Protein AF-A0A9W8QR54-F1 (afdb_monomer_lite)

Foldseek 3Di:
DDFDWDADDPPPDTDDGDDDPDDDDDPAPQQWEQFFPDPDPPGQGWIWGDAFQWIWIFGDDVVDTDIDIDGHPQGGRAWGWYQFLLRKIKIWHQDDQVAQFTWIWIGHPVDIDGTDGQPQAGANSAAKEKDFLDHDDPVDATWIKIWFQRGRNDQQFIFIWIDRDRRSNDTDRWATCVVPDDPPQARWGGHKYWDQDPVRWIKMKTKHWNCPVPPDPPIDIDIDIDIGHPVVRVPHPRD

Radius of gyration: 17.96 Å; chains: 1; bounding box: 42×45×45 Å

pLDDT: mean 84.35, std 21.5, range [24.7, 98.88]

InterPro domains:
  IPR036278 Sialidase superfamily [SSF50939] (65-234)

Sequence (239 aa):
RQNVVLGDGEGLDVDVLVSCNSLVLECSYNRLADLREGTGGKGDNALVVDKGRRNIIGRGKPGKRTWSYQSLKGAGSEGIIAQTPDGKLYRNDRASADDDYRKVARGSLSAVGPFVLDKGLPDPACEASTLLYNKKDANGPAHTLFMNSAHKSSRRHMRVRISYDGDARKFNYGRKLSDAPISGAGFEGGYSSLTKTADRKIGALVETDFYQAGGSGKDHRAIVWRKFNLSWILNGLNN

Secondary structure (DSSP, 8-state):
---EEEESSTTT-EEEEE--TT----S-TTS-EEEEESSSS-SEEEEEEEETTEEEEEEEETTEEEEEEEE-TT--SS--EEE-TTS-EEEEE---TT--EEEEEEE-SS-B---EEEEEEE-SS---EEEEEE--BTTB--EEEEEEE-SSS-S--EEEEEE-STT-------EEGGGS--SSS-EEEEEEEEEE-TTS-EEEEEEEE--TTTTSTTS-EEEEEEEE-HHHHHTSTT-

Structure (mmCIF, N/CA/C/O backbone):
data_AF-A0A9W8QR54-F1
#
_entry.id   AF-A0A9W8QR54-F1
#
loop_
_atom_site.group_PDB
_atom_site.id
_atom_site.type_symbol
_atom_site.label_atom_id
_atom_site.label_alt_id
_atom_site.label_comp_id
_atom_site.label_asym_id
_atom_site.label_entity_id
_atom_site.label_seq_id
_atom_site.pdbx_PDB_ins_code
_atom_site.Cartn_x
_atom_site.Cartn_y
_atom_site.Cartn_z
_atom_site.occupancy
_atom_site.B_iso_or_equiv
_atom_site.auth_seq_id
_atom_site.auth_comp_id
_atom_site.auth_asym_id
_atom_site.auth_atom_id
_atom_site.pdbx_PDB_model_num
ATOM 1 N N . ARG A 1 1 ? -10.850 25.035 -6.382 1.00 34.94 1 ARG A N 1
ATOM 2 C CA . ARG A 1 1 ? -12.229 24.504 -6.245 1.00 34.94 1 ARG A CA 1
ATOM 3 C C . ARG A 1 1 ? -12.159 23.026 -6.575 1.00 34.94 1 ARG A C 1
ATOM 5 O O . ARG A 1 1 ? -11.659 22.732 -7.650 1.00 34.94 1 ARG A O 1
ATOM 12 N N . GLN A 1 2 ? -12.535 22.125 -5.672 1.00 45.59 2 GLN A N 1
ATOM 13 C CA . GLN A 1 2 ? -12.571 20.695 -5.987 1.00 45.59 2 GLN A CA 1
ATOM 14 C C . GLN A 1 2 ? -13.759 20.037 -5.278 1.00 45.59 2 GLN A C 1
ATOM 16 O O . GLN A 1 2 ? -14.113 20.439 -4.169 1.00 45.59 2 GLN A O 1
ATOM 21 N N . ASN A 1 3 ? -14.372 19.079 -5.966 1.00 35.38 3 ASN A N 1
ATOM 22 C CA . ASN A 1 3 ? -15.697 18.533 -5.698 1.00 35.38 3 ASN A CA 1
ATOM 23 C C . ASN A 1 3 ? -15.561 17.143 -5.062 1.00 35.38 3 ASN A C 1
ATOM 25 O O . ASN A 1 3 ? -14.758 16.344 -5.541 1.00 35.38 3 ASN A O 1
ATOM 29 N N . VAL A 1 4 ? -16.337 16.839 -4.015 1.00 48.09 4 VAL A N 1
ATOM 30 C CA . VAL A 1 4 ? -16.567 15.442 -3.619 1.00 48.09 4 VAL A CA 1
ATOM 31 C C . VAL A 1 4 ? -17.653 14.918 -4.534 1.00 48.09 4 VAL A C 1
ATOM 33 O O . VAL A 1 4 ? -18.740 15.484 -4.594 1.00 48.09 4 VAL A O 1
ATOM 36 N N . VAL A 1 5 ? -17.312 13.871 -5.265 1.00 52.00 5 VAL A N 1
ATOM 37 C CA . VAL A 1 5 ? -18.197 13.225 -6.215 1.00 52.00 5 VAL A CA 1
ATOM 38 C C . VAL A 1 5 ? -18.579 11.883 -5.614 1.00 52.00 5 VAL A C 1
ATOM 40 O O . VAL A 1 5 ? -17.706 11.056 -5.349 1.00 52.00 5 VAL A O 1
ATOM 43 N N . LEU A 1 6 ? -19.865 11.701 -5.332 1.00 53.84 6 LEU A N 1
ATOM 44 C CA . LEU A 1 6 ? -20.417 10.416 -4.929 1.00 53.84 6 LEU A CA 1
ATOM 45 C C . LEU A 1 6 ? -21.167 9.858 -6.136 1.00 53.84 6 LEU A C 1
ATOM 47 O O . LEU A 1 6 ? -21.925 10.584 -6.768 1.00 53.84 6 LEU A O 1
ATOM 51 N N . GLY A 1 7 ? -20.921 8.595 -6.469 1.00 45.50 7 GLY A N 1
ATOM 52 C CA . GLY A 1 7 ? -21.761 7.880 -7.421 1.00 45.50 7 GLY A CA 1
ATOM 53 C C . GLY A 1 7 ? -22.843 7.123 -6.666 1.00 45.50 7 GLY A C 1
ATOM 54 O O . GLY A 1 7 ? -22.530 6.382 -5.729 1.00 45.50 7 GLY A O 1
ATOM 55 N N . ASP A 1 8 ? -24.097 7.303 -7.049 1.00 46.72 8 ASP A N 1
ATOM 56 C CA . ASP A 1 8 ? -25.265 6.632 -6.484 1.00 46.72 8 ASP A CA 1
ATOM 57 C C . ASP A 1 8 ? -25.878 5.653 -7.491 1.00 46.72 8 ASP A C 1
ATOM 59 O O . ASP A 1 8 ? -27.058 5.664 -7.804 1.00 46.72 8 ASP A O 1
ATOM 63 N N . GLY A 1 9 ? -25.049 4.718 -7.944 1.00 39.50 9 GLY A N 1
ATOM 64 C CA . GLY A 1 9 ? -25.481 3.572 -8.739 1.00 39.50 9 GLY A CA 1
ATOM 65 C C . GLY A 1 9 ? -24.284 2.909 -9.384 1.00 39.50 9 GLY A C 1
ATOM 66 O O . GLY A 1 9 ? -23.816 3.424 -10.378 1.00 39.50 9 GLY A O 1
ATOM 67 N N . GLU A 1 10 ? -23.732 1.849 -8.780 1.00 52.12 10 GLU A N 1
ATOM 68 C CA . GLU A 1 10 ? -22.616 0.994 -9.267 1.00 52.12 10 GLU A CA 1
ATOM 69 C C . GLU A 1 10 ? -21.451 1.663 -10.057 1.00 52.12 10 GLU A C 1
ATOM 71 O O . GLU A 1 10 ? -20.669 0.976 -10.709 1.00 52.12 10 GLU A O 1
ATOM 76 N N . GLY A 1 11 ? -21.274 2.986 -9.965 1.00 45.88 11 GLY A N 1
ATOM 77 C CA . GLY A 1 11 ? -20.338 3.776 -10.774 1.00 45.88 11 GLY A CA 1
ATOM 78 C C . GLY A 1 11 ? -20.856 4.282 -12.135 1.00 45.88 11 GLY A C 1
ATOM 79 O O . GLY A 1 11 ? -20.041 4.781 -12.905 1.00 45.88 11 GLY A O 1
ATOM 80 N N . LEU A 1 12 ? -22.152 4.158 -12.449 1.00 35.84 12 LEU A N 1
ATOM 81 C CA . LEU A 1 12 ? -22.769 4.578 -13.718 1.00 35.84 12 LEU A CA 1
ATOM 82 C C . LEU A 1 12 ? -23.295 6.019 -13.710 1.00 35.84 12 LEU A C 1
ATOM 84 O O . LEU A 1 12 ? -23.207 6.678 -14.741 1.00 35.84 12 LEU A O 1
ATOM 88 N N . ASP A 1 13 ? -23.745 6.520 -12.558 1.00 32.81 13 ASP A N 1
ATOM 89 C CA . ASP A 1 13 ? -24.249 7.886 -12.403 1.00 32.81 13 ASP A CA 1
ATOM 90 C C . ASP A 1 13 ? -23.473 8.638 -11.313 1.00 32.81 13 ASP A C 1
ATOM 92 O O . ASP A 1 13 ? -23.062 8.077 -10.293 1.00 32.81 13 ASP A O 1
ATOM 96 N N . VAL A 1 14 ? -23.205 9.915 -11.582 1.00 36.62 14 VAL A N 1
ATOM 97 C CA . VAL A 1 14 ? -22.443 10.829 -10.731 1.00 36.62 14 VAL A CA 1
ATOM 98 C C . VAL A 1 14 ? -23.363 11.986 -10.347 1.00 36.62 14 VAL A C 1
ATOM 100 O O . VAL A 1 14 ? -23.582 12.883 -11.161 1.00 36.62 14 VAL A O 1
ATOM 103 N N . ASP A 1 15 ? -23.859 11.995 -9.108 1.00 30.42 15 ASP A N 1
ATOM 104 C CA . ASP A 1 15 ? -24.774 13.031 -8.626 1.00 30.42 15 ASP A CA 1
ATOM 105 C C . ASP A 1 15 ? -24.080 14.143 -7.808 1.00 30.42 15 ASP A C 1
ATOM 107 O O . ASP A 1 15 ? -23.223 13.919 -6.950 1.00 30.42 15 ASP A O 1
ATOM 111 N N . VAL A 1 16 ? -24.485 15.373 -8.153 1.00 31.72 16 VAL A N 1
ATOM 112 C CA . VAL A 1 16 ? -24.390 16.700 -7.506 1.00 31.72 16 VAL A CA 1
ATOM 113 C C . VAL A 1 16 ? -23.188 17.021 -6.589 1.00 31.72 16 VAL A C 1
ATOM 115 O O . VAL A 1 16 ? -23.012 16.506 -5.486 1.00 31.72 16 VAL A O 1
ATOM 118 N N . LEU A 1 17 ? -22.451 18.069 -6.997 1.00 28.30 17 LEU A N 1
ATOM 119 C CA . LEU A 1 17 ? -21.480 18.833 -6.202 1.00 28.30 17 LEU A CA 1
ATOM 120 C C . LEU A 1 17 ? -22.045 19.275 -4.837 1.00 28.30 17 LEU A C 1
ATOM 122 O O . LEU A 1 17 ? -22.824 20.227 -4.762 1.00 28.30 17 LEU A O 1
ATOM 126 N N . VAL A 1 18 ? -21.530 18.718 -3.741 1.00 31.72 18 VAL A N 1
ATOM 127 C CA . VAL A 1 18 ? -21.670 19.330 -2.410 1.00 31.72 18 VAL A CA 1
ATOM 128 C C . VAL A 1 18 ? -20.364 20.035 -2.049 1.00 31.72 18 VAL A C 1
ATOM 130 O O . VAL A 1 18 ? -19.317 19.411 -1.872 1.00 31.72 18 VAL A O 1
ATOM 133 N N . SER A 1 19 ? -20.415 21.367 -1.959 1.00 24.70 19 SER A N 1
ATOM 134 C CA . SER A 1 19 ? -19.277 22.193 -1.548 1.00 24.70 19 SER A CA 1
ATOM 135 C C . SER A 1 19 ? -18.993 21.989 -0.060 1.00 24.70 19 SER A C 1
ATOM 137 O O . SER A 1 19 ? -19.662 22.544 0.807 1.00 24.70 19 SER A O 1
ATOM 139 N N . CYS A 1 20 ? -18.000 21.162 0.246 1.00 28.41 20 CYS A N 1
ATOM 140 C CA . CYS A 1 20 ? -17.398 21.052 1.569 1.00 28.41 20 CYS A CA 1
ATOM 141 C C . CYS A 1 20 ? -15.893 21.268 1.408 1.00 28.41 20 CYS A C 1
ATOM 143 O O . CYS A 1 20 ? -15.216 20.554 0.667 1.00 28.41 20 CYS A O 1
ATOM 145 N N . ASN A 1 21 ? -15.363 22.302 2.059 1.00 31.89 21 ASN A N 1
ATOM 146 C CA . ASN A 1 21 ? -13.985 22.729 1.863 1.00 31.89 21 ASN A CA 1
ATOM 147 C C . ASN A 1 21 ? -12.985 21.625 2.261 1.00 31.89 21 ASN A C 1
ATOM 149 O O . ASN A 1 21 ? -12.795 21.324 3.437 1.00 31.89 21 ASN A O 1
ATOM 153 N N . SER A 1 22 ? -12.263 21.127 1.248 1.00 28.95 22 SER A N 1
ATOM 154 C CA . SER A 1 22 ? -10.954 20.452 1.308 1.00 28.95 22 SER A CA 1
ATOM 155 C C . SER A 1 22 ? -10.862 18.912 1.305 1.00 28.95 22 SER A C 1
ATOM 157 O O . SER A 1 22 ? -9.923 18.367 1.886 1.00 28.95 22 SER A O 1
ATOM 159 N N . LEU A 1 23 ? -11.649 18.190 0.504 1.00 33.09 23 LEU A N 1
ATOM 160 C CA . LEU A 1 23 ? -11.388 16.768 0.204 1.00 33.09 23 LEU A CA 1
ATOM 161 C C . LEU A 1 23 ? -11.199 16.549 -1.306 1.00 33.09 23 LEU A C 1
ATOM 163 O O . LEU A 1 23 ? -12.048 16.929 -2.096 1.00 33.09 23 LEU A O 1
ATOM 167 N N . VAL A 1 24 ? -10.060 15.968 -1.689 1.00 30.78 24 VAL A N 1
ATOM 168 C CA . VAL A 1 24 ? -9.854 15.361 -3.013 1.00 30.78 24 VAL A CA 1
ATOM 169 C C . VAL A 1 24 ? -9.149 14.052 -2.776 1.00 30.78 24 VAL A C 1
ATOM 171 O O . VAL A 1 24 ? -8.111 14.032 -2.113 1.00 30.78 24 VAL A O 1
ATOM 174 N N . LEU A 1 25 ? -9.765 12.991 -3.284 1.00 32.94 25 LEU A N 1
ATOM 175 C CA . LEU A 1 25 ? -9.131 11.709 -3.512 1.00 32.94 25 LEU A CA 1
ATOM 176 C C . LEU A 1 25 ? -8.388 11.824 -4.849 1.00 32.94 25 LEU A C 1
ATOM 178 O O . LEU A 1 25 ? -8.993 11.718 -5.910 1.00 32.94 25 LEU A O 1
ATOM 182 N N . GLU A 1 26 ? -7.093 12.134 -4.804 1.00 32.25 26 GLU A N 1
ATOM 183 C CA . GLU A 1 26 ? -6.204 11.870 -5.943 1.00 32.25 26 GLU A CA 1
ATOM 184 C C . GLU A 1 26 ? -6.058 10.349 -6.087 1.00 32.25 26 GLU A C 1
ATOM 186 O O . GLU A 1 26 ? -6.106 9.652 -5.074 1.00 32.25 26 GLU A O 1
ATOM 191 N N . CYS A 1 27 ? -5.920 9.870 -7.331 1.00 27.03 27 CYS A N 1
ATOM 192 C CA . CYS A 1 27 ? -5.998 8.488 -7.835 1.00 27.03 27 CYS A CA 1
ATOM 193 C C . CYS A 1 27 ? -5.230 7.387 -7.065 1.00 27.03 27 CYS A C 1
ATOM 195 O O . CYS A 1 27 ? -4.401 6.682 -7.631 1.00 27.03 27 CYS A O 1
ATOM 197 N N . SER A 1 28 ? -5.592 7.152 -5.811 1.00 33.06 28 SER A N 1
ATOM 198 C CA . SER A 1 28 ? -5.277 5.946 -5.058 1.00 33.06 28 SER A CA 1
ATOM 199 C C . SER A 1 28 ? -6.589 5.474 -4.426 1.00 33.06 28 SER A C 1
ATOM 201 O O . SER A 1 28 ? -7.067 6.064 -3.459 1.00 33.06 28 SER A O 1
ATOM 203 N N . TYR A 1 29 ? -7.204 4.408 -4.945 1.00 40.47 29 TYR A N 1
ATOM 204 C CA . TYR A 1 29 ? -8.488 3.894 -4.430 1.00 40.47 29 TYR A CA 1
ATOM 205 C C . TYR A 1 29 ? -8.408 3.352 -2.983 1.00 40.47 29 TYR A C 1
ATOM 207 O O . TYR A 1 29 ? -9.432 3.015 -2.396 1.00 40.47 29 TYR A O 1
ATOM 215 N N . ASN A 1 30 ? -7.216 3.346 -2.368 1.00 49.25 30 ASN A N 1
ATOM 216 C CA . ASN A 1 30 ? -6.970 2.841 -1.012 1.00 49.25 30 ASN A CA 1
ATOM 217 C C . ASN A 1 30 ? -6.690 3.929 0.022 1.00 49.25 30 ASN A C 1
ATOM 219 O O . ASN A 1 30 ? -6.152 3.644 1.090 1.00 49.25 30 ASN A O 1
ATOM 223 N N . ARG A 1 31 ? -7.087 5.171 -0.255 1.00 56.44 31 ARG A N 1
ATOM 224 C CA . ARG A 1 31 ? -7.098 6.233 0.758 1.00 56.44 31 ARG A CA 1
ATOM 225 C C . ARG A 1 31 ? -8.317 6.132 1.663 1.00 56.44 31 ARG A C 1
ATOM 227 O O . ARG A 1 31 ? -8.891 7.148 2.017 1.00 56.44 31 ARG A O 1
ATOM 234 N N . LEU A 1 32 ? -8.790 4.926 1.964 1.00 51.91 32 LEU A N 1
ATOM 235 C CA . LEU A 1 32 ? -10.059 4.707 2.642 1.00 51.91 32 LEU A CA 1
ATOM 236 C C . LEU A 1 32 ? -9.938 3.550 3.629 1.00 51.91 32 LEU A C 1
ATOM 238 O O . LEU A 1 32 ? -9.677 2.415 3.237 1.00 51.91 32 LEU A O 1
ATOM 242 N N . ALA A 1 33 ? -10.199 3.823 4.902 1.00 57.44 33 ALA A N 1
ATOM 243 C CA . ALA A 1 33 ? -10.413 2.792 5.907 1.00 57.44 33 ALA A CA 1
ATOM 244 C C . ALA A 1 33 ? -11.844 2.895 6.455 1.00 57.44 33 ALA A C 1
ATOM 246 O O . ALA A 1 33 ? -12.264 3.969 6.886 1.00 57.44 33 ALA A O 1
ATOM 247 N N . ASP A 1 34 ? -12.579 1.778 6.450 1.00 56.53 34 ASP A N 1
ATOM 248 C CA . ASP A 1 34 ? -13.771 1.600 7.291 1.00 56.53 34 ASP A CA 1
ATOM 249 C C . ASP A 1 34 ? -13.276 1.183 8.676 1.00 56.53 34 ASP A C 1
ATOM 251 O O . ASP A 1 34 ? -12.879 0.031 8.887 1.00 56.53 34 ASP A O 1
ATOM 255 N N . LEU A 1 35 ? -13.210 2.142 9.599 1.00 60.25 35 LEU A N 1
ATOM 256 C CA . LEU A 1 35 ? -12.812 1.857 10.964 1.00 60.25 35 LEU A CA 1
ATOM 257 C C . LEU A 1 35 ? -14.048 1.543 11.797 1.00 60.25 35 LEU A C 1
ATOM 259 O O . LEU A 1 35 ? -14.998 2.318 11.863 1.00 60.25 35 LEU A O 1
ATOM 263 N N . ARG A 1 36 ? -13.987 0.400 12.476 1.00 59.25 36 ARG A N 1
ATOM 264 C CA . ARG A 1 36 ? -14.971 -0.019 13.475 1.00 59.25 36 ARG A CA 1
ATOM 265 C C . ARG A 1 36 ? -14.253 -0.161 14.809 1.00 59.25 36 ARG A C 1
ATOM 267 O O . ARG A 1 36 ? -13.560 -1.158 15.010 1.00 59.25 36 ARG A O 1
ATOM 274 N N . GLU A 1 37 ? -14.380 0.834 15.682 1.00 53.00 37 GLU A N 1
ATOM 275 C CA . GLU A 1 37 ? -13.872 0.772 17.061 1.00 53.00 37 GLU A CA 1
ATOM 276 C C . GLU A 1 37 ? -14.955 0.198 17.985 1.00 53.00 37 GLU A C 1
ATOM 278 O O . GLU A 1 37 ? -16.010 0.803 18.110 1.00 53.00 37 GLU A O 1
ATOM 283 N N . GLY A 1 38 ? -14.716 -0.958 18.622 1.00 39.09 38 GLY A N 1
ATOM 284 C CA . GLY A 1 38 ? -15.637 -1.604 19.576 1.00 39.09 38 GLY A CA 1
ATOM 285 C C . GLY A 1 38 ? -15.829 -3.109 19.332 1.00 39.09 38 GLY A C 1
ATOM 286 O O . GLY A 1 38 ? -15.838 -3.573 18.191 1.00 39.09 38 GLY A O 1
ATOM 287 N N . THR A 1 39 ? -15.981 -3.901 20.396 1.00 33.16 39 THR A N 1
ATOM 288 C CA . THR A 1 39 ? -16.337 -5.329 20.312 1.00 33.16 39 THR A CA 1
ATOM 289 C C . THR A 1 39 ? -17.848 -5.479 20.070 1.00 33.16 39 THR A C 1
ATOM 291 O O . THR A 1 39 ? -18.656 -4.783 20.676 1.00 33.16 39 THR A O 1
ATOM 294 N N . GLY A 1 40 ? -18.267 -6.375 19.167 1.00 38.31 40 GLY A N 1
ATOM 295 C CA . GLY A 1 40 ? -19.685 -6.764 19.054 1.00 38.31 40 GLY A CA 1
ATOM 296 C C . GLY A 1 40 ? -20.613 -5.840 18.245 1.00 38.31 40 GLY A C 1
ATOM 297 O O . GLY A 1 40 ? -21.781 -5.693 18.591 1.00 38.31 40 GLY A O 1
ATOM 298 N N . GLY A 1 41 ? -20.140 -5.222 17.157 1.00 37.34 41 GLY A N 1
ATOM 299 C CA . GLY A 1 41 ? -21.020 -4.600 16.148 1.00 37.34 41 GLY A CA 1
ATOM 300 C C . GLY A 1 41 ? -21.621 -3.232 16.505 1.00 37.34 41 GLY A C 1
ATOM 301 O O . GLY A 1 41 ? -22.206 -2.596 15.635 1.00 37.34 41 GLY A O 1
ATOM 302 N N . LYS A 1 42 ? -21.417 -2.734 17.731 1.00 36.53 42 LYS A N 1
ATOM 303 C CA . LYS A 1 42 ? -21.780 -1.371 18.173 1.00 36.53 42 LYS A CA 1
ATOM 304 C C . LYS A 1 42 ? -20.601 -0.394 18.111 1.00 36.53 42 LYS A C 1
ATOM 306 O O . LYS A 1 42 ? -20.450 0.454 18.984 1.00 36.53 42 LYS A O 1
ATOM 311 N N . GLY A 1 43 ? -19.725 -0.567 17.128 1.00 48.66 43 GLY A N 1
ATOM 312 C CA . GLY A 1 43 ? -18.572 0.306 16.980 1.00 48.66 43 GLY A CA 1
ATOM 313 C C . GLY A 1 43 ? -18.892 1.592 16.235 1.00 48.66 43 GLY A C 1
ATOM 314 O O . GLY A 1 43 ? -19.780 1.608 15.381 1.00 48.66 43 GLY A O 1
ATOM 315 N N . ASP A 1 44 ? -18.147 2.650 16.542 1.00 59.66 44 ASP A N 1
ATOM 316 C CA . ASP A 1 44 ? -18.214 3.932 15.842 1.00 59.66 44 ASP A CA 1
ATOM 317 C C . ASP A 1 44 ? -17.753 3.694 14.389 1.00 59.66 44 ASP A C 1
ATOM 319 O O . ASP A 1 44 ? -16.562 3.606 14.102 1.00 59.66 44 ASP A O 1
ATOM 323 N N . ASN A 1 45 ? -18.706 3.439 13.485 1.00 74.94 45 ASN A N 1
ATOM 324 C CA . ASN A 1 45 ? -18.454 3.159 12.071 1.00 74.94 45 ASN A CA 1
ATOM 325 C C . ASN A 1 45 ? -18.033 4.471 11.407 1.00 74.94 45 ASN A C 1
ATOM 327 O O . ASN A 1 45 ? -18.890 5.301 11.090 1.00 74.94 45 ASN A O 1
ATOM 331 N N . ALA A 1 46 ? -16.731 4.670 11.225 1.00 83.31 46 ALA A N 1
ATOM 332 C CA . ALA A 1 46 ? -16.163 5.884 10.662 1.00 83.31 46 ALA A CA 1
ATOM 333 C C . ALA A 1 46 ? -15.449 5.593 9.343 1.00 83.31 46 ALA A C 1
ATOM 335 O O . ALA A 1 46 ? -14.721 4.612 9.204 1.00 83.31 46 ALA A O 1
ATOM 336 N N . LEU A 1 47 ? -15.613 6.507 8.391 1.00 85.56 47 LEU A N 1
ATOM 337 C CA . LEU A 1 47 ? -14.821 6.529 7.174 1.00 85.56 47 LEU A CA 1
ATOM 338 C C . LEU A 1 47 ? -13.575 7.374 7.408 1.00 85.56 47 LEU A C 1
ATOM 340 O O . LEU A 1 47 ? -13.700 8.528 7.811 1.00 85.56 47 LEU A O 1
ATOM 344 N N . VAL A 1 48 ? -12.391 6.842 7.134 1.00 85.06 48 VAL A N 1
ATOM 345 C CA . VAL A 1 48 ? -11.141 7.596 7.265 1.00 85.06 48 VAL A CA 1
ATOM 346 C C . VAL A 1 48 ? -10.483 7.720 5.908 1.00 85.06 48 VAL A C 1
ATOM 348 O O . VAL A 1 48 ? -10.202 6.708 5.274 1.00 85.06 48 VAL A O 1
ATOM 351 N N . VAL A 1 49 ? -10.221 8.958 5.494 1.00 87.31 49 VAL A N 1
ATOM 352 C CA . VAL A 1 49 ? -9.495 9.283 4.268 1.00 87.31 49 VAL A CA 1
ATOM 353 C C . VAL A 1 49 ? -8.178 9.957 4.600 1.00 87.31 49 VAL A C 1
ATOM 355 O O . VAL A 1 49 ? -8.167 10.945 5.334 1.00 87.31 49 VAL A O 1
ATOM 358 N N . ASP A 1 50 ? -7.057 9.463 4.079 1.00 83.31 50 ASP A N 1
ATOM 359 C CA . ASP A 1 50 ? -5.799 10.194 4.217 1.00 83.31 50 ASP A CA 1
ATOM 360 C C . ASP A 1 50 ? -5.743 11.387 3.252 1.00 83.31 50 ASP A C 1
ATOM 362 O O . ASP A 1 50 ? -6.263 11.363 2.134 1.00 83.31 50 ASP A O 1
ATOM 366 N N . LYS A 1 51 ? -5.122 12.475 3.712 1.00 83.31 51 LYS A N 1
ATOM 367 C CA . LYS A 1 51 ? -4.815 13.631 2.872 1.00 83.31 51 LYS A CA 1
ATOM 368 C C . LYS A 1 51 ? -3.585 14.354 3.398 1.00 83.31 51 LYS A C 1
ATOM 370 O O . LYS A 1 51 ? -3.697 15.222 4.267 1.00 83.31 51 LYS A O 1
ATOM 375 N N . GLY A 1 52 ? -2.411 14.018 2.869 1.00 83.12 52 GLY A N 1
ATOM 376 C CA . GLY A 1 52 ? -1.136 14.575 3.329 1.00 83.12 52 GLY A CA 1
ATOM 377 C C . GLY A 1 52 ? -1.031 14.534 4.856 1.00 83.12 52 GLY A C 1
ATOM 378 O O . GLY A 1 52 ? -1.260 13.500 5.479 1.00 83.12 52 GLY A O 1
ATOM 379 N N . ARG A 1 53 ? -0.806 15.690 5.491 1.00 89.38 53 ARG A N 1
ATOM 380 C CA . ARG A 1 53 ? -0.610 15.808 6.950 1.00 89.38 53 ARG A CA 1
ATOM 381 C C . ARG A 1 53 ? -1.870 15.694 7.823 1.00 89.38 53 ARG A C 1
ATOM 383 O O . ARG A 1 53 ? -1.908 16.241 8.925 1.00 89.38 53 ARG A O 1
ATOM 390 N N . ARG A 1 54 ? -2.926 15.036 7.349 1.00 90.81 54 ARG A N 1
ATOM 391 C CA . ARG A 1 54 ? -4.163 14.817 8.113 1.00 90.81 54 ARG A CA 1
ATOM 392 C C . ARG A 1 54 ? -4.888 13.544 7.691 1.00 90.81 54 ARG A C 1
ATOM 394 O O . ARG A 1 54 ? -4.654 13.022 6.600 1.00 90.81 54 ARG A O 1
ATOM 401 N N . ASN A 1 55 ? -5.790 13.096 8.555 1.00 89.38 55 ASN A N 1
ATOM 402 C CA . ASN A 1 55 ? -6.913 12.236 8.199 1.00 89.38 55 ASN A CA 1
ATOM 403 C C . ASN A 1 55 ? -8.185 13.088 8.103 1.00 89.38 55 ASN A C 1
ATOM 405 O O . ASN A 1 55 ? -8.353 14.032 8.875 1.00 89.38 55 ASN A O 1
ATOM 409 N N . ILE A 1 56 ? -9.085 12.742 7.191 1.00 89.62 56 ILE A N 1
ATOM 410 C CA . ILE A 1 56 ? -10.448 13.263 7.090 1.00 89.62 56 ILE A CA 1
ATOM 411 C C . ILE A 1 56 ? -11.381 12.153 7.562 1.00 89.62 56 ILE A C 1
ATOM 413 O O . ILE A 1 56 ? -11.302 11.030 7.075 1.00 89.62 56 ILE A O 1
ATOM 417 N N . ILE A 1 57 ? -12.220 12.450 8.549 1.00 87.44 57 ILE A N 1
ATOM 418 C CA . ILE A 1 57 ? -13.019 11.460 9.267 1.00 87.44 57 ILE A CA 1
ATOM 419 C C . ILE A 1 57 ? -14.496 11.745 9.017 1.00 87.44 57 ILE A C 1
ATOM 421 O O . ILE A 1 57 ? -15.003 12.789 9.420 1.00 87.44 57 ILE A O 1
ATOM 425 N N . GLY A 1 58 ? -15.179 10.811 8.361 1.00 85.75 58 GLY A N 1
ATOM 426 C CA . GLY A 1 58 ? -16.616 10.832 8.113 1.00 85.75 58 GLY A CA 1
ATOM 427 C C . GLY A 1 58 ? -17.372 9.988 9.136 1.00 85.75 58 GLY A C 1
ATOM 428 O O . GLY A 1 58 ? -17.167 8.777 9.200 1.00 85.75 58 GLY A O 1
ATOM 429 N N . ARG A 1 59 ? -18.281 10.593 9.905 1.00 84.75 59 ARG A N 1
ATOM 430 C CA . ARG A 1 59 ? -19.165 9.905 10.870 1.00 84.75 59 ARG A CA 1
ATOM 431 C C . ARG A 1 59 ? -20.637 10.061 10.491 1.00 84.75 59 ARG A C 1
ATOM 433 O O . ARG A 1 59 ? -20.973 10.851 9.620 1.00 84.75 59 ARG A O 1
ATOM 440 N N . GLY A 1 60 ? -21.529 9.301 11.123 1.00 85.44 60 GLY A N 1
ATOM 441 C CA . GLY A 1 60 ? -22.974 9.368 10.862 1.00 85.44 60 GLY A CA 1
ATOM 442 C C . GLY A 1 60 ? -23.448 8.391 9.783 1.00 85.44 60 GLY A C 1
ATOM 443 O O . GLY A 1 60 ? -22.801 7.376 9.535 1.00 85.44 60 GLY A O 1
ATOM 444 N N . LYS A 1 61 ? -24.594 8.658 9.149 1.00 84.50 61 LYS A N 1
ATOM 445 C CA . LYS A 1 61 ? -25.244 7.714 8.222 1.00 84.50 61 LYS A CA 1
ATOM 446 C C . LYS A 1 61 ? -24.412 7.513 6.936 1.00 84.50 61 LYS A C 1
ATOM 448 O O . LYS A 1 61 ? -23.946 8.506 6.373 1.00 84.50 61 LYS A O 1
ATOM 453 N N . PRO A 1 62 ? -24.238 6.274 6.428 1.00 80.69 62 PRO A N 1
ATOM 454 C CA . PRO A 1 62 ? -23.644 6.036 5.109 1.00 80.69 62 PRO A CA 1
ATOM 455 C C . PRO A 1 62 ? -24.305 6.893 4.018 1.00 80.69 62 PRO A C 1
ATOM 457 O O . PRO A 1 62 ? -25.520 7.084 4.033 1.00 80.69 62 PRO A O 1
ATOM 460 N N . GLY A 1 63 ? -23.499 7.471 3.125 1.00 78.38 63 GLY A N 1
ATOM 461 C CA . GLY A 1 63 ? -23.957 8.425 2.103 1.00 78.38 63 GLY A CA 1
ATOM 462 C C . GLY A 1 63 ? -24.331 9.826 2.620 1.00 78.38 63 GLY A C 1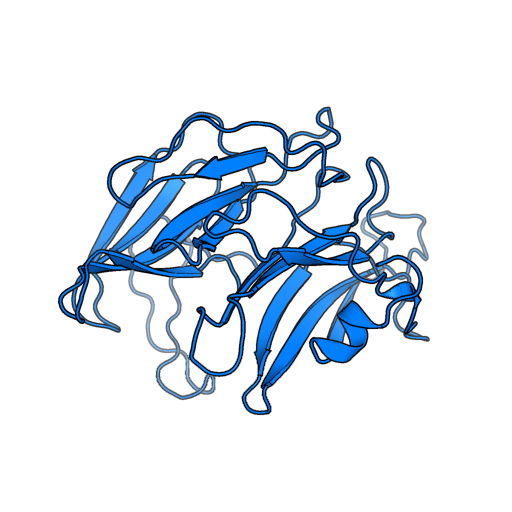
ATOM 463 O O . GLY A 1 63 ? -24.518 10.731 1.820 1.00 78.38 63 GLY A O 1
ATOM 464 N N . LYS A 1 64 ? -24.414 10.046 3.943 1.00 84.19 64 LYS A N 1
ATOM 465 C CA . LYS A 1 64 ? -24.744 11.342 4.576 1.00 84.19 64 LYS A CA 1
ATOM 466 C C . LYS A 1 64 ? -23.832 11.625 5.773 1.00 84.19 64 LYS A C 1
ATOM 468 O O . LYS A 1 64 ? -24.291 11.937 6.872 1.00 84.19 64 LYS A O 1
ATOM 473 N N . ARG A 1 65 ? -22.530 11.418 5.575 1.00 81.69 65 ARG A N 1
ATOM 474 C CA . ARG A 1 65 ? -21.531 11.546 6.639 1.00 81.69 65 ARG A CA 1
ATOM 475 C C . ARG A 1 65 ? -21.266 13.018 6.967 1.00 81.69 65 ARG A C 1
ATOM 477 O O . ARG A 1 65 ? -21.224 13.854 6.067 1.00 81.69 65 ARG A O 1
ATOM 484 N N . THR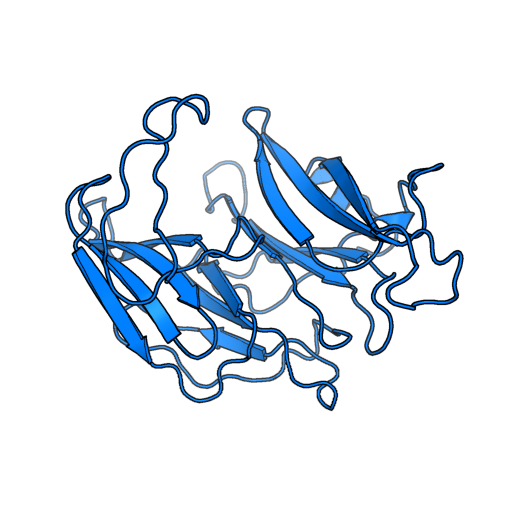 A 1 66 ? -21.025 13.316 8.238 1.00 87.12 66 THR A N 1
ATOM 485 C CA . THR A 1 66 ? -20.434 14.581 8.688 1.00 87.12 66 THR A CA 1
ATOM 486 C C . THR A 1 66 ? -18.921 14.431 8.781 1.00 87.12 66 THR A C 1
ATOM 488 O O . THR A 1 66 ? -18.422 13.389 9.212 1.00 87.12 66 THR A O 1
ATOM 491 N N . TRP A 1 67 ? -18.187 15.460 8.360 1.00 85.75 67 TRP A N 1
ATOM 492 C CA . TRP A 1 67 ? -16.740 15.384 8.173 1.00 85.75 67 TRP A CA 1
ATOM 493 C C . TRP A 1 67 ? -15.991 16.254 9.177 1.00 85.75 67 TRP A C 1
ATOM 495 O O . TRP A 1 67 ? -16.314 17.424 9.364 1.00 85.75 67 TRP A O 1
ATOM 505 N N . SER A 1 68 ? -14.947 15.692 9.776 1.00 88.62 68 SER A N 1
ATOM 506 C CA . SER A 1 68 ? -13.933 16.422 10.535 1.00 88.62 68 SER A CA 1
ATOM 507 C C . SER A 1 68 ? -12.535 16.030 10.059 1.00 88.62 68 SER A C 1
ATOM 509 O O . SER A 1 68 ? -12.387 15.182 9.178 1.00 88.62 68 SER A O 1
ATOM 511 N N . TYR A 1 69 ? -11.490 16.647 10.609 1.00 90.69 69 TYR A N 1
ATOM 512 C CA . TYR A 1 69 ? -10.117 16.232 10.338 1.00 90.69 69 TYR A CA 1
ATOM 513 C C . TYR A 1 69 ? -9.327 16.001 11.625 1.00 90.69 69 TYR A C 1
ATOM 515 O O . TYR A 1 69 ? -9.574 16.627 12.652 1.00 90.69 69 TYR A O 1
ATOM 523 N N . GLN A 1 70 ? -8.346 15.109 11.534 1.00 92.25 70 GLN A N 1
ATOM 524 C CA . GLN A 1 70 ? -7.335 14.845 12.552 1.00 92.25 70 GLN A CA 1
ATOM 525 C C . GLN A 1 70 ? -5.977 15.240 11.965 1.00 92.25 70 GLN A C 1
ATOM 527 O O . GLN A 1 70 ? -5.505 14.615 11.013 1.00 92.25 70 GLN A O 1
ATOM 532 N N . SER A 1 71 ? -5.364 16.299 12.493 1.00 94.00 71 SER A N 1
ATOM 533 C CA . SER A 1 71 ? -4.029 16.743 12.074 1.00 94.00 71 SER A CA 1
ATOM 534 C C . SER A 1 71 ? -2.956 15.756 12.528 1.00 94.00 71 SER A C 1
ATOM 536 O O . SER A 1 71 ? -2.982 15.292 13.665 1.00 94.00 71 SER A O 1
ATOM 538 N N . LEU A 1 72 ? -1.985 15.475 11.659 1.00 95.56 72 LEU A N 1
ATOM 539 C CA . LEU A 1 72 ? -0.938 14.486 11.895 1.00 95.56 72 LEU A CA 1
ATOM 540 C C . LEU A 1 72 ? 0.447 15.118 11.763 1.00 95.56 72 LEU A C 1
ATOM 542 O O . LEU A 1 72 ? 0.906 15.457 10.668 1.00 95.56 72 LEU A O 1
ATOM 546 N N . LYS A 1 73 ? 1.142 15.265 12.892 1.00 95.81 73 LYS A N 1
ATOM 547 C CA . LYS A 1 73 ? 2.524 15.752 12.908 1.00 95.81 73 LYS A CA 1
ATOM 548 C C . LYS A 1 73 ? 3.460 14.674 12.351 1.00 95.81 73 LYS A C 1
ATOM 550 O O . LYS A 1 73 ? 3.417 13.533 12.791 1.00 95.81 73 LYS A O 1
ATOM 555 N N . GLY A 1 74 ? 4.324 15.051 11.408 1.00 94.69 74 GLY A N 1
ATOM 556 C CA . GLY A 1 74 ? 5.326 14.150 10.818 1.00 94.69 74 GLY A CA 1
ATOM 557 C C . GLY A 1 74 ? 4.827 13.268 9.667 1.00 94.69 74 GLY A C 1
ATOM 558 O O . GLY A 1 74 ? 5.630 12.547 9.084 1.00 94.69 74 GLY A O 1
ATOM 559 N N . ALA A 1 75 ? 3.544 13.356 9.310 1.00 95.00 75 ALA A N 1
ATOM 560 C CA . ALA A 1 75 ? 2.987 12.688 8.137 1.00 95.00 75 ALA A CA 1
ATOM 561 C C . ALA A 1 75 ? 3.628 13.182 6.825 1.00 95.00 75 ALA A C 1
ATOM 563 O O . ALA A 1 75 ? 4.044 14.344 6.706 1.00 95.00 75 ALA A O 1
ATOM 564 N N . GLY A 1 76 ? 3.685 12.286 5.841 1.00 90.62 76 GLY A N 1
ATOM 565 C CA . GLY A 1 76 ? 4.199 12.550 4.500 1.00 90.62 76 GLY A CA 1
ATOM 566 C C . GLY A 1 76 ? 3.222 13.339 3.625 1.00 90.62 76 GLY A C 1
ATOM 567 O O . GLY A 1 76 ? 2.138 13.747 4.054 1.00 90.62 76 GLY A O 1
ATOM 568 N N . SER A 1 77 ? 3.628 13.595 2.380 1.00 84.94 77 SER A N 1
ATOM 569 C CA . SER A 1 77 ? 2.795 14.303 1.396 1.00 84.94 77 SER A CA 1
ATOM 570 C C . SER A 1 77 ? 1.691 13.418 0.820 1.00 84.94 77 SER A C 1
ATOM 572 O O . SER A 1 77 ? 0.590 13.905 0.580 1.00 84.94 77 SER A O 1
ATOM 574 N N . GLU A 1 78 ? 1.972 12.127 0.643 1.00 89.44 78 GLU A N 1
ATOM 575 C CA . GLU A 1 78 ? 1.055 11.136 0.077 1.00 89.44 78 GLU A CA 1
ATOM 576 C C . GLU A 1 78 ? 0.966 9.955 1.038 1.00 89.44 78 GLU A C 1
ATOM 578 O O . GLU A 1 78 ? 1.941 9.228 1.243 1.00 89.44 78 GLU A O 1
ATOM 583 N N . GLY A 1 79 ? -0.185 9.828 1.693 1.00 89.44 79 GLY A N 1
ATOM 584 C CA . GLY A 1 79 ? -0.449 8.778 2.660 1.00 89.44 79 GLY A CA 1
ATOM 585 C C . GLY A 1 79 ? -1.152 7.589 2.028 1.00 89.44 79 GLY A C 1
ATOM 586 O O . GLY A 1 79 ? -1.667 7.660 0.916 1.00 89.44 79 GLY A O 1
ATOM 587 N N . ILE A 1 80 ? -1.191 6.508 2.795 1.00 91.75 80 ILE A N 1
ATOM 588 C CA . ILE A 1 80 ? -2.256 5.513 2.708 1.00 91.75 80 ILE A CA 1
ATOM 589 C C . ILE A 1 80 ? -2.748 5.214 4.110 1.00 91.75 80 ILE A C 1
ATOM 591 O O . ILE A 1 80 ? -1.984 5.313 5.079 1.00 91.75 80 ILE A O 1
ATOM 595 N N . ILE A 1 81 ? -4.008 4.809 4.213 1.00 88.88 81 ILE A N 1
ATOM 596 C CA . ILE A 1 81 ? -4.640 4.449 5.475 1.00 88.88 81 ILE A CA 1
ATOM 597 C C . ILE A 1 81 ? -5.305 3.076 5.367 1.00 88.88 81 ILE A C 1
ATOM 599 O O . ILE A 1 81 ? -5.980 2.772 4.390 1.00 88.88 81 ILE A O 1
ATOM 603 N N . ALA A 1 82 ? -5.140 2.246 6.394 1.00 88.06 82 ALA A N 1
ATOM 604 C CA . ALA A 1 82 ? -5.908 1.016 6.569 1.00 88.06 82 ALA A CA 1
ATOM 605 C C . ALA A 1 82 ? -6.324 0.829 8.029 1.00 88.06 82 ALA A C 1
ATOM 607 O O . ALA A 1 82 ? -5.661 1.324 8.943 1.00 88.06 82 ALA A O 1
ATOM 608 N N . GLN A 1 83 ? -7.398 0.062 8.240 1.00 86.88 83 GLN A N 1
ATOM 609 C CA . GLN A 1 83 ? -7.625 -0.608 9.518 1.00 86.88 83 GLN A CA 1
ATOM 610 C C . GLN A 1 83 ? -6.752 -1.872 9.558 1.00 86.88 83 GLN A C 1
ATOM 612 O O . GLN A 1 83 ? -6.825 -2.692 8.644 1.00 86.88 83 GLN A O 1
ATOM 617 N N . THR A 1 84 ? -5.948 -2.053 10.602 1.00 86.88 84 THR A N 1
ATOM 618 C CA . THR A 1 84 ? -5.189 -3.291 10.833 1.00 86.88 84 THR A CA 1
ATOM 619 C C . THR A 1 84 ? -6.045 -4.358 11.523 1.00 86.88 84 THR A C 1
ATOM 621 O O . THR A 1 84 ? -7.117 -4.046 12.051 1.00 86.88 84 THR A O 1
ATOM 624 N N . PRO A 1 85 ? -5.640 -5.643 11.508 1.00 90.50 85 PRO A N 1
ATOM 625 C CA . PRO A 1 85 ? -6.426 -6.719 12.117 1.00 90.50 85 PRO A CA 1
ATOM 626 C C . PRO A 1 85 ? -6.764 -6.526 13.603 1.00 90.50 85 PRO A C 1
ATOM 628 O O . PRO A 1 85 ? -7.806 -7.006 14.045 1.00 90.50 85 PRO A O 1
ATOM 631 N N . ASP A 1 86 ? -5.930 -5.807 14.357 1.00 89.62 86 ASP A N 1
ATOM 632 C CA . ASP A 1 86 ? -6.172 -5.412 15.751 1.00 89.62 86 ASP A CA 1
ATOM 633 C C . ASP A 1 86 ? -7.227 -4.299 15.915 1.00 89.62 86 ASP A C 1
ATOM 635 O O . ASP A 1 86 ? -7.548 -3.900 17.033 1.00 89.62 86 ASP A O 1
ATOM 639 N N . GLY A 1 87 ? -7.784 -3.804 14.808 1.00 85.81 87 GLY A N 1
ATOM 640 C CA . GLY A 1 87 ? -8.830 -2.791 14.778 1.00 85.81 87 GLY A CA 1
ATOM 641 C C . GLY A 1 87 ? -8.324 -1.351 14.786 1.00 85.81 87 GLY A C 1
ATOM 642 O O . GLY A 1 87 ? -9.158 -0.449 14.729 1.00 85.81 87 GLY A O 1
ATOM 643 N N . LYS A 1 88 ? -7.006 -1.121 14.820 1.00 90.25 88 LYS A N 1
ATOM 644 C CA . LYS A 1 88 ? -6.393 0.215 14.847 1.00 90.25 88 LYS A CA 1
ATOM 645 C C . LYS A 1 88 ? -6.201 0.807 13.454 1.00 90.25 88 LYS A C 1
ATOM 647 O O . LYS A 1 88 ? -6.311 0.121 12.442 1.00 90.25 88 LYS A O 1
ATOM 652 N N . LEU A 1 89 ? -5.912 2.105 13.409 1.00 91.88 89 LEU A N 1
ATOM 653 C CA . LEU A 1 89 ? -5.474 2.802 12.206 1.00 91.88 89 LEU A CA 1
ATOM 654 C C . LEU A 1 89 ? -3.982 2.588 11.963 1.00 91.88 89 LEU A C 1
ATOM 656 O O . LEU A 1 89 ? -3.165 2.689 12.880 1.00 91.88 89 LEU A O 1
ATOM 660 N N . TYR A 1 90 ? -3.643 2.397 10.695 1.00 95.31 90 TYR A N 1
ATOM 661 C CA . TYR A 1 90 ? -2.286 2.292 10.184 1.00 95.31 90 TYR A CA 1
ATOM 662 C C . TYR A 1 90 ? -2.094 3.279 9.035 1.00 95.31 90 TYR A C 1
ATOM 664 O O . TYR A 1 90 ? -2.747 3.163 7.997 1.00 95.31 90 TYR A O 1
ATOM 672 N N . ARG A 1 91 ? -1.196 4.246 9.237 1.00 96.44 91 ARG A N 1
ATOM 673 C CA . ARG A 1 91 ? -0.707 5.179 8.218 1.00 96.44 91 ARG A CA 1
ATOM 674 C C . ARG A 1 91 ? 0.620 4.681 7.671 1.00 96.44 91 ARG A C 1
ATOM 676 O O . ARG A 1 91 ? 1.492 4.312 8.455 1.00 96.44 91 ARG A O 1
ATOM 683 N N . ASN A 1 92 ? 0.782 4.705 6.352 1.00 97.44 92 ASN A N 1
ATOM 684 C CA . ASN A 1 92 ? 2.036 4.367 5.681 1.00 97.44 92 ASN A CA 1
ATOM 685 C C . ASN A 1 92 ? 2.297 5.333 4.520 1.00 97.44 92 ASN A C 1
ATOM 687 O O . ASN A 1 92 ? 1.867 5.162 3.381 1.00 97.44 92 ASN A O 1
ATOM 691 N N . ASP A 1 93 ? 3.032 6.381 4.828 1.00 97.06 93 ASP A N 1
ATOM 692 C CA . ASP A 1 93 ? 3.189 7.518 3.953 1.00 97.06 93 ASP A CA 1
ATOM 693 C C . ASP A 1 93 ? 4.458 7.401 3.109 1.00 97.06 93 ASP A C 1
ATOM 695 O O . ASP A 1 93 ? 5.487 6.855 3.531 1.00 97.06 93 ASP A O 1
ATOM 699 N N . ARG A 1 94 ? 4.380 7.990 1.916 1.00 96.62 94 ARG A N 1
ATOM 700 C CA . ARG A 1 94 ? 5.542 8.346 1.116 1.00 96.62 94 ARG A CA 1
ATOM 701 C C . ARG A 1 94 ? 6.439 9.259 1.946 1.00 96.62 94 ARG A C 1
ATOM 703 O O . ARG A 1 94 ? 5.994 10.280 2.484 1.00 96.62 94 ARG A O 1
ATOM 710 N N . ALA A 1 95 ? 7.707 8.892 2.029 1.00 92.50 95 ALA A N 1
ATOM 711 C CA . ALA A 1 95 ? 8.720 9.696 2.685 1.00 92.50 95 ALA A CA 1
ATOM 712 C C . ALA A 1 95 ? 9.313 10.756 1.735 1.00 92.50 95 ALA A C 1
ATOM 714 O O . ALA A 1 95 ? 8.963 10.825 0.555 1.00 92.50 95 ALA A O 1
ATOM 715 N N . SER A 1 96 ? 10.170 11.634 2.261 1.00 91.25 96 SER A N 1
ATOM 716 C CA . SER A 1 96 ? 10.920 12.584 1.424 1.00 91.25 96 SER A CA 1
ATOM 717 C C . SER A 1 96 ? 11.936 11.847 0.552 1.00 91.25 96 SER A C 1
ATOM 719 O O . SER A 1 96 ? 12.265 10.702 0.831 1.00 91.25 96 SER A O 1
ATOM 721 N N . ALA A 1 97 ? 12.455 12.510 -0.483 1.00 89.00 97 ALA A N 1
ATOM 722 C CA . ALA A 1 97 ? 13.478 11.931 -1.359 1.00 89.00 97 ALA A CA 1
ATOM 723 C C . ALA A 1 97 ? 14.763 11.514 -0.614 1.00 89.00 97 ALA A C 1
ATOM 725 O O . ALA A 1 97 ? 15.459 10.621 -1.079 1.00 89.00 97 ALA A O 1
ATOM 726 N N . ASP A 1 98 ? 15.034 12.118 0.547 1.00 91.88 98 ASP A N 1
ATOM 727 C CA . ASP A 1 98 ? 16.190 11.797 1.396 1.00 91.88 98 ASP A CA 1
ATOM 728 C C . ASP A 1 98 ? 15.961 10.578 2.312 1.00 91.88 98 ASP A C 1
ATOM 730 O O . ASP A 1 98 ? 16.877 10.127 2.997 1.00 91.88 98 ASP A O 1
ATOM 734 N N . ASP A 1 99 ? 14.735 10.049 2.354 1.00 94.25 99 ASP A N 1
ATOM 735 C CA . ASP A 1 99 ? 14.364 8.897 3.170 1.00 94.25 99 ASP A CA 1
ATOM 736 C C . ASP A 1 99 ? 14.147 7.661 2.285 1.00 94.25 99 ASP A C 1
ATOM 738 O O . ASP A 1 99 ? 13.169 7.554 1.551 1.00 94.25 99 ASP A O 1
ATOM 742 N N . ASP A 1 100 ? 15.012 6.665 2.449 1.00 96.81 100 ASP A N 1
ATOM 743 C CA . ASP A 1 100 ? 15.015 5.405 1.687 1.00 96.81 100 ASP A CA 1
ATOM 744 C C . ASP A 1 100 ? 13.836 4.444 1.978 1.00 96.81 100 ASP A C 1
ATOM 746 O O . ASP A 1 100 ? 13.825 3.308 1.487 1.00 96.81 100 ASP A O 1
ATOM 750 N N . TYR A 1 101 ? 12.893 4.816 2.850 1.00 98.50 101 TYR A N 1
ATOM 751 C CA . TYR A 1 101 ? 11.907 3.900 3.437 1.00 98.50 101 TYR A CA 1
ATOM 752 C C . TYR A 1 101 ? 10.543 4.553 3.654 1.00 98.50 101 TYR A C 1
ATOM 754 O O . TYR A 1 101 ? 10.431 5.765 3.819 1.00 98.50 101 TYR A O 1
ATOM 762 N N . ARG A 1 102 ? 9.496 3.730 3.760 1.00 98.50 102 ARG A N 1
ATOM 763 C CA . ARG A 1 102 ? 8.144 4.180 4.132 1.00 98.50 102 ARG A CA 1
ATOM 764 C C . ARG A 1 102 ? 8.098 4.805 5.532 1.00 98.50 102 ARG A C 1
ATOM 766 O O . ARG A 1 102 ? 8.733 4.291 6.452 1.00 98.50 102 ARG A O 1
ATOM 773 N N . LYS A 1 103 ? 7.279 5.849 5.725 1.00 97.62 103 LYS A N 1
ATOM 774 C CA . LYS A 1 103 ? 6.982 6.444 7.046 1.00 97.62 103 LYS A CA 1
ATOM 775 C C . LYS A 1 103 ? 5.691 5.869 7.611 1.00 97.62 103 LYS A C 1
ATOM 777 O O . LYS A 1 103 ? 4.620 6.109 7.068 1.00 97.62 103 LYS A O 1
ATOM 782 N N . VAL A 1 104 ? 5.768 5.155 8.724 1.00 98.44 104 VAL A N 1
ATOM 783 C CA . VAL A 1 104 ? 4.630 4.451 9.316 1.00 98.44 104 VAL A CA 1
ATOM 784 C C . VAL A 1 104 ? 4.236 5.061 10.654 1.00 98.44 104 VAL A C 1
ATOM 786 O O . VAL A 1 104 ? 5.097 5.337 11.486 1.00 98.44 104 VAL A O 1
ATOM 789 N N . ALA A 1 105 ? 2.933 5.203 10.889 1.00 98.25 105 ALA A N 1
ATOM 790 C CA . ALA A 1 105 ? 2.367 5.523 12.196 1.00 98.25 105 ALA A CA 1
ATOM 791 C C . ALA A 1 105 ? 1.122 4.672 12.473 1.00 98.25 105 ALA A C 1
ATOM 793 O O . ALA A 1 105 ? 0.445 4.207 11.556 1.00 98.25 105 ALA A O 1
ATOM 794 N N . ARG A 1 106 ? 0.814 4.464 13.754 1.00 97.50 106 ARG A N 1
ATOM 795 C CA . ARG A 1 106 ? -0.323 3.651 14.211 1.00 97.50 106 ARG A CA 1
ATOM 796 C C . ARG A 1 106 ? -1.140 4.405 15.247 1.00 97.50 106 ARG A C 1
ATOM 798 O O . ARG A 1 106 ? -0.584 5.226 15.977 1.00 97.50 106 ARG A O 1
ATOM 805 N N . GLY A 1 107 ? -2.434 4.121 15.340 1.00 95.00 107 GLY A N 1
ATOM 806 C CA . GLY A 1 107 ? -3.289 4.749 16.345 1.00 95.00 107 GLY A CA 1
ATOM 807 C C . GLY A 1 107 ? -4.776 4.466 16.189 1.00 95.00 107 GLY A C 1
ATOM 808 O O . GLY A 1 107 ? -5.173 3.379 15.793 1.00 95.00 107 GLY A O 1
ATOM 809 N N . SER A 1 108 ? -5.593 5.453 16.521 1.00 92.81 108 SER A N 1
ATOM 810 C CA . SER A 1 108 ? -7.056 5.419 16.560 1.00 92.81 108 SER A CA 1
ATOM 811 C C . SER A 1 108 ? -7.636 6.705 15.963 1.00 92.81 108 SER A C 1
ATOM 813 O O . SER A 1 108 ? -6.900 7.629 15.590 1.00 92.81 108 SER A O 1
ATOM 815 N N . LEU A 1 109 ? -8.967 6.811 15.912 1.00 87.50 109 LEU A N 1
ATOM 816 C CA . LEU A 1 109 ? -9.632 8.048 15.475 1.00 87.50 109 LEU A CA 1
ATOM 817 C C . LEU A 1 109 ? -9.326 9.247 16.376 1.00 87.50 109 LEU A C 1
ATOM 819 O O . LEU A 1 109 ? -9.445 10.388 15.929 1.00 87.50 109 LEU A O 1
ATOM 823 N N . SER A 1 110 ? -8.968 9.003 17.638 1.00 89.50 110 SER A N 1
ATOM 824 C CA . SER A 1 110 ? -8.636 10.053 18.600 1.00 89.50 110 SER A CA 1
ATOM 825 C C . SER A 1 110 ? -7.184 10.508 18.480 1.00 89.50 110 SER A C 1
ATOM 827 O O . SER A 1 110 ? -6.926 11.710 18.486 1.00 89.50 110 SER A O 1
ATOM 829 N N . ALA A 1 111 ? -6.233 9.589 18.295 1.00 91.38 111 ALA A N 1
ATOM 830 C CA . ALA A 1 111 ? -4.818 9.934 18.191 1.00 91.38 111 ALA A CA 1
ATOM 831 C C . ALA A 1 111 ? -4.028 8.937 17.337 1.00 91.38 111 ALA A C 1
ATOM 833 O O . ALA A 1 111 ? -4.212 7.728 17.436 1.00 91.38 111 ALA A O 1
ATOM 834 N N . VAL A 1 112 ? -3.081 9.452 16.554 1.00 95.38 112 VAL A N 1
ATOM 835 C CA . VAL A 1 112 ? -2.080 8.658 15.833 1.00 95.38 112 VAL A CA 1
ATOM 836 C C . VAL A 1 112 ? -0.711 8.960 16.431 1.00 95.38 112 VAL A C 1
ATOM 838 O O . VAL A 1 112 ? -0.378 10.121 16.668 1.00 95.38 112 VAL A O 1
ATOM 841 N N . GLY A 1 113 ? 0.057 7.907 16.711 1.00 96.88 113 GLY A N 1
ATOM 842 C CA . GLY A 1 113 ? 1.406 8.007 17.257 1.00 96.88 113 GLY A CA 1
ATOM 843 C C . GLY A 1 113 ? 2.412 8.642 16.286 1.00 96.88 113 GLY A C 1
ATOM 844 O O . GLY A 1 113 ? 2.059 9.019 15.167 1.00 96.88 113 GLY A O 1
ATOM 845 N N . PRO A 1 114 ? 3.685 8.768 16.697 1.00 97.81 114 PRO A N 1
ATOM 846 C CA . PRO A 1 114 ? 4.718 9.352 15.849 1.00 97.81 114 PRO A CA 1
ATOM 847 C C . PRO A 1 114 ? 4.974 8.503 14.597 1.00 97.81 114 PRO A C 1
ATOM 849 O O . PRO A 1 114 ? 4.905 7.274 14.636 1.00 97.81 114 PRO A O 1
ATOM 852 N N . PHE A 1 115 ? 5.323 9.176 13.499 1.00 98.19 115 PHE A N 1
ATOM 853 C CA . PHE A 1 115 ? 5.795 8.523 12.282 1.00 98.19 115 PHE A CA 1
ATOM 854 C C . PHE A 1 115 ? 7.246 8.072 12.442 1.00 98.19 115 PHE A C 1
ATOM 856 O O . PHE A 1 115 ? 8.100 8.848 12.874 1.00 98.19 115 PHE A O 1
ATOM 863 N N . VAL A 1 116 ? 7.524 6.831 12.050 1.00 97.94 116 VAL A N 1
ATOM 864 C CA . VAL A 1 116 ? 8.863 6.228 12.047 1.00 97.94 116 VAL A CA 1
ATOM 865 C C . VAL A 1 116 ? 9.153 5.586 10.693 1.00 97.94 116 VAL A C 1
ATOM 867 O O . VAL A 1 116 ? 8.237 5.119 10.0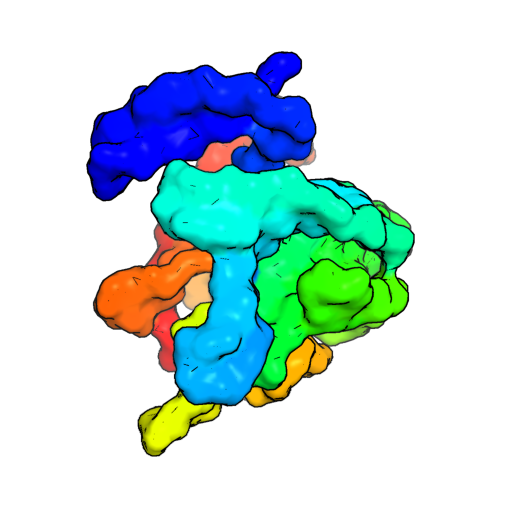19 1.00 97.94 116 VAL A O 1
ATOM 870 N N . LEU A 1 117 ? 10.421 5.553 10.283 1.00 98.31 117 LEU A N 1
ATOM 871 C CA . LEU A 1 117 ? 10.821 4.858 9.058 1.00 98.31 117 LEU A CA 1
ATOM 872 C C . LEU A 1 117 ? 10.764 3.338 9.257 1.00 98.31 117 LEU A C 1
ATOM 874 O O . LEU A 1 117 ? 11.399 2.802 10.168 1.00 98.31 117 LEU A O 1
ATOM 878 N N . ASP A 1 118 ? 10.047 2.641 8.380 1.00 98.50 118 ASP A N 1
ATOM 879 C CA . ASP A 1 118 ? 9.987 1.181 8.358 1.00 98.50 118 ASP A CA 1
ATOM 880 C C . ASP A 1 118 ? 11.096 0.615 7.463 1.00 98.50 118 ASP A C 1
ATOM 882 O O . ASP A 1 118 ? 10.966 0.520 6.241 1.00 98.50 118 ASP A O 1
ATOM 886 N N . LYS A 1 119 ? 12.203 0.198 8.088 1.00 98.31 119 LYS A N 1
ATOM 887 C CA . LYS A 1 119 ? 13.380 -0.337 7.382 1.00 98.31 119 LYS A CA 1
ATOM 888 C C . LYS A 1 119 ? 13.109 -1.643 6.614 1.00 98.31 119 LYS A C 1
ATOM 890 O O . LYS A 1 119 ? 13.936 -2.040 5.796 1.00 98.31 119 LYS A O 1
ATOM 895 N N . GLY A 1 120 ? 11.973 -2.311 6.841 1.00 98.50 120 GLY A N 1
ATOM 896 C CA . GLY A 1 120 ? 11.542 -3.476 6.059 1.00 98.50 120 GLY A CA 1
ATOM 897 C C . GLY A 1 120 ? 10.889 -3.115 4.718 1.00 98.50 120 GLY A C 1
ATOM 898 O O . GLY A 1 120 ? 10.729 -3.983 3.845 1.00 98.50 120 GLY A O 1
ATOM 899 N N . LEU A 1 121 ? 10.530 -1.842 4.530 1.00 98.75 121 LEU A N 1
ATOM 900 C CA . LEU A 1 121 ? 9.808 -1.318 3.375 1.00 98.75 121 LEU A CA 1
ATOM 901 C C . LEU A 1 121 ? 10.635 -0.221 2.670 1.00 98.75 121 LEU A C 1
ATOM 903 O O . LEU A 1 121 ? 10.335 0.962 2.826 1.00 98.75 121 LEU A O 1
ATOM 907 N N . PRO A 1 122 ? 11.686 -0.587 1.905 1.00 98.62 122 PRO A N 1
ATOM 908 C CA . PRO A 1 122 ? 12.410 0.371 1.069 1.00 98.62 122 PRO A CA 1
ATOM 909 C C . PRO A 1 122 ? 11.478 1.013 0.039 1.00 98.62 122 PRO A C 1
ATOM 911 O O . PRO A 1 122 ? 10.591 0.332 -0.487 1.00 98.62 122 PRO A O 1
ATOM 914 N N . ASP A 1 123 ? 11.690 2.294 -0.244 1.00 98.62 123 ASP A N 1
ATOM 915 C CA . ASP A 1 123 ? 10.828 3.103 -1.104 1.00 98.62 123 ASP A CA 1
ATOM 916 C C . ASP A 1 123 ? 11.620 4.210 -1.821 1.00 98.62 123 ASP A C 1
ATOM 918 O O . ASP A 1 123 ? 12.492 4.808 -1.196 1.00 98.62 123 ASP A O 1
ATOM 922 N N . PRO A 1 124 ? 11.320 4.528 -3.095 1.00 97.69 124 PRO A N 1
ATOM 923 C CA . PRO A 1 124 ? 12.051 5.530 -3.866 1.00 97.69 124 PRO A CA 1
ATOM 924 C C . PRO A 1 124 ? 11.371 6.906 -3.823 1.00 97.69 124 PRO A C 1
ATOM 926 O O . PRO A 1 124 ? 11.265 7.578 -4.853 1.00 97.69 124 PRO A O 1
ATOM 929 N N . ALA A 1 125 ? 10.808 7.275 -2.669 1.00 97.44 125 ALA A N 1
ATOM 930 C CA . ALA A 1 125 ? 9.882 8.393 -2.513 1.00 97.44 125 ALA A CA 1
ATOM 931 C C . ALA A 1 125 ? 8.765 8.360 -3.575 1.00 97.44 125 ALA A C 1
ATOM 933 O O . ALA A 1 125 ? 8.614 9.283 -4.384 1.00 97.44 125 ALA A O 1
ATOM 934 N N . CYS A 1 126 ? 7.987 7.279 -3.581 1.00 96.25 126 CYS A N 1
ATOM 935 C CA . CYS A 1 126 ? 6.843 7.073 -4.471 1.00 96.25 126 CYS A CA 1
ATOM 936 C C . CYS A 1 126 ? 5.584 6.740 -3.659 1.00 96.25 126 CYS A C 1
ATOM 938 O O . CYS A 1 126 ? 5.645 6.521 -2.453 1.00 96.25 126 CYS A O 1
ATOM 940 N N . GLU A 1 127 ? 4.415 6.763 -4.284 1.00 95.69 127 GLU A N 1
ATOM 941 C CA . GLU A 1 127 ? 3.193 6.296 -3.639 1.00 95.69 127 GLU A CA 1
ATOM 942 C C . GLU A 1 127 ? 3.195 4.762 -3.504 1.00 95.69 127 GLU A C 1
ATOM 944 O O . GLU A 1 127 ? 3.976 4.053 -4.143 1.00 95.69 127 GLU A O 1
ATOM 949 N N . ALA A 1 128 ? 2.374 4.259 -2.588 1.00 96.50 128 ALA A N 1
ATOM 950 C CA . ALA A 1 128 ? 2.175 2.839 -2.348 1.00 96.50 128 ALA A CA 1
ATOM 951 C C . ALA A 1 128 ? 0.695 2.575 -2.082 1.00 96.50 128 ALA A C 1
ATOM 953 O O . ALA A 1 128 ? -0.070 3.508 -1.889 1.00 96.50 128 ALA A O 1
ATOM 954 N N . SER A 1 129 ? 0.308 1.310 -1.957 1.00 95.62 129 SER A N 1
ATOM 955 C CA . SER A 1 129 ? -1.044 0.914 -1.569 1.00 95.62 129 SER A CA 1
ATOM 956 C C . SER A 1 129 ? -1.044 -0.134 -0.460 1.00 95.62 129 SER A C 1
ATOM 958 O O . SER A 1 129 ? -0.113 -0.925 -0.311 1.00 95.62 129 SER A O 1
ATOM 960 N N . THR A 1 130 ? -2.106 -0.133 0.346 1.00 95.69 130 THR A N 1
ATOM 961 C CA . THR A 1 130 ? -2.343 -1.115 1.412 1.00 95.69 130 THR A CA 1
ATOM 962 C C . THR A 1 130 ? -3.779 -1.621 1.345 1.00 95.69 130 THR A C 1
ATOM 964 O O . THR A 1 130 ? -4.650 -0.919 0.832 1.00 95.69 130 THR A O 1
ATOM 967 N N . LEU A 1 131 ? -4.035 -2.832 1.830 1.00 93.00 131 LEU A N 1
ATOM 968 C CA . LEU A 1 131 ? -5.371 -3.425 1.863 1.00 93.00 131 LEU A CA 1
ATOM 969 C C . LEU A 1 131 ? -5.496 -4.395 3.040 1.00 93.00 131 LEU A C 1
ATOM 971 O O . LEU A 1 131 ? -4.765 -5.382 3.108 1.00 93.00 131 LEU A O 1
ATOM 975 N N . LEU A 1 132 ? -6.481 -4.188 3.916 1.00 91.81 132 LEU A N 1
ATOM 976 C CA . LEU A 1 132 ? -6.930 -5.249 4.819 1.00 91.81 132 LEU A CA 1
ATOM 977 C C . LEU A 1 132 ? -7.701 -6.290 3.997 1.00 91.81 132 LEU A C 1
ATOM 979 O O . LEU A 1 132 ? -8.865 -6.092 3.656 1.00 91.81 132 LEU A O 1
ATOM 983 N N . TYR A 1 133 ? -7.051 -7.400 3.652 1.00 92.31 133 TYR A N 1
ATOM 984 C CA . TYR A 1 133 ? -7.626 -8.399 2.750 1.00 92.31 133 TYR A CA 1
ATOM 985 C C . TYR A 1 133 ? -8.652 -9.302 3.450 1.00 92.31 133 TYR A C 1
ATOM 987 O O . TYR A 1 133 ? -9.702 -9.638 2.884 1.00 92.31 133 TYR A O 1
ATOM 995 N N . ASN A 1 134 ? -8.369 -9.690 4.693 1.00 90.06 134 ASN A N 1
ATOM 996 C CA . ASN A 1 134 ? -9.320 -10.348 5.587 1.00 90.06 134 ASN A CA 1
ATOM 997 C C . ASN A 1 134 ? -8.893 -10.197 7.051 1.00 90.06 134 ASN A C 1
ATOM 999 O O . ASN A 1 134 ? -7.710 -10.048 7.362 1.00 90.06 134 ASN A O 1
ATOM 1003 N N . LYS A 1 135 ? -9.876 -10.301 7.948 1.00 90.31 135 LYS A N 1
ATOM 1004 C CA . LYS A 1 135 ? -9.649 -10.518 9.381 1.00 90.31 135 LYS A CA 1
ATOM 1005 C C . LYS A 1 135 ? -9.434 -12.010 9.645 1.00 90.31 135 LYS A C 1
ATOM 1007 O O . LYS A 1 135 ? -9.775 -12.841 8.804 1.00 90.31 135 LYS A O 1
ATOM 1012 N N . LYS A 1 136 ? -8.859 -12.332 10.804 1.00 92.50 136 LYS A N 1
ATOM 1013 C CA . LYS A 1 136 ? -8.723 -13.714 11.271 1.00 92.50 136 LYS A CA 1
ATOM 1014 C C . LYS A 1 136 ? -10.116 -14.320 11.421 1.00 92.50 136 LYS A C 1
ATOM 1016 O O . LYS A 1 136 ? -10.998 -13.680 11.992 1.00 92.50 136 LYS A O 1
ATOM 1021 N N . ASP A 1 137 ? -10.283 -15.543 10.945 1.00 91.19 137 ASP A N 1
ATOM 1022 C CA . ASP A 1 137 ? -11.495 -16.335 11.128 1.00 91.19 137 ASP A CA 1
ATOM 1023 C C . ASP A 1 137 ? -11.135 -17.814 11.362 1.00 91.19 137 ASP A C 1
ATOM 1025 O O . ASP A 1 137 ? -9.969 -18.153 11.577 1.00 91.19 137 ASP A O 1
ATOM 1029 N N . ALA A 1 138 ? -12.138 -18.694 11.376 1.00 90.50 138 ALA A N 1
ATOM 1030 C CA . ALA A 1 138 ? -11.935 -20.129 11.580 1.00 90.50 138 ALA A CA 1
ATOM 1031 C C . ALA A 1 138 ? -11.107 -20.798 10.464 1.00 90.50 138 ALA A C 1
ATOM 1033 O O . ALA A 1 138 ? -10.545 -21.867 10.683 1.00 90.50 138 ALA A O 1
ATOM 1034 N N . ASN A 1 139 ? -11.016 -20.177 9.286 1.00 86.56 139 ASN A N 1
ATOM 1035 C CA . ASN A 1 139 ? -10.387 -20.740 8.095 1.00 86.56 139 ASN A CA 1
ATOM 1036 C C . ASN A 1 139 ? -8.977 -20.189 7.844 1.00 86.56 139 ASN A C 1
ATOM 1038 O O . ASN A 1 139 ? -8.324 -20.611 6.888 1.00 86.56 139 ASN A O 1
ATOM 1042 N N . GLY A 1 140 ? -8.486 -19.250 8.659 1.00 91.44 140 GLY A N 1
ATOM 1043 C CA . GLY A 1 140 ? -7.118 -18.773 8.513 1.00 91.44 140 GLY A CA 1
ATOM 1044 C C . GLY A 1 140 ? -6.770 -17.469 9.229 1.00 91.44 140 GLY A C 1
ATOM 1045 O O . GLY A 1 140 ? -7.598 -16.843 9.901 1.00 91.44 140 GLY A O 1
ATOM 1046 N N . PRO A 1 141 ? -5.501 -17.044 9.096 1.00 96.31 141 PRO A N 1
ATOM 1047 C CA . PRO A 1 141 ? -5.008 -15.824 9.713 1.00 96.31 141 PRO A CA 1
ATOM 1048 C C . PRO A 1 141 ? -5.549 -14.571 9.011 1.00 96.31 141 PRO A C 1
ATOM 1050 O O . PRO A 1 141 ? -6.033 -14.615 7.877 1.00 96.31 141 PRO A O 1
ATOM 1053 N N . ALA A 1 142 ? -5.445 -13.430 9.693 1.00 95.31 142 ALA A N 1
ATOM 1054 C CA . ALA A 1 142 ? -5.672 -12.130 9.073 1.00 95.31 142 ALA A CA 1
ATOM 1055 C C . ALA A 1 142 ? -4.539 -11.797 8.093 1.00 95.31 142 ALA A C 1
ATOM 1057 O O . ALA A 1 142 ? -3.392 -12.181 8.325 1.00 95.31 142 ALA A O 1
ATOM 1058 N N . HIS A 1 143 ? -4.850 -11.034 7.046 1.00 97.06 143 HIS A N 1
ATOM 1059 C CA . HIS A 1 143 ? -3.856 -10.579 6.078 1.00 97.06 143 HIS A CA 1
ATOM 1060 C C . HIS A 1 143 ? -4.010 -9.084 5.811 1.00 97.06 143 HIS A C 1
ATOM 1062 O O . HIS A 1 143 ? -5.075 -8.623 5.387 1.00 97.06 143 HIS A O 1
ATOM 1068 N N . THR A 1 144 ? -2.917 -8.347 5.990 1.00 96.62 144 THR A N 1
ATOM 1069 C CA . THR A 1 144 ? -2.762 -6.986 5.463 1.00 96.62 144 THR A CA 1
ATOM 1070 C C . THR A 1 144 ? -1.807 -7.038 4.283 1.00 96.62 144 THR A C 1
ATOM 1072 O O . THR A 1 144 ? -0.706 -7.574 4.402 1.00 96.62 144 THR A O 1
ATOM 1075 N N . LEU A 1 145 ? -2.219 -6.507 3.139 1.00 98.06 145 LEU A N 1
ATOM 1076 C CA . LEU A 1 145 ? -1.398 -6.434 1.939 1.00 98.06 145 LEU A CA 1
ATOM 1077 C C . LEU A 1 145 ? -0.763 -5.061 1.821 1.00 98.06 145 LEU A C 1
ATOM 1079 O O . LEU A 1 145 ? -1.389 -4.067 2.169 1.00 98.06 145 LEU A O 1
ATOM 1083 N N . PHE A 1 146 ? 0.450 -5.017 1.285 1.00 98.69 146 PHE A N 1
ATOM 1084 C CA . PHE A 1 146 ? 1.148 -3.779 0.957 1.00 98.69 146 PHE A CA 1
ATOM 1085 C C . PHE A 1 146 ? 1.834 -3.920 -0.398 1.00 98.69 146 PHE A C 1
ATOM 1087 O O . PHE A 1 146 ? 2.418 -4.968 -0.684 1.00 98.69 146 PHE A O 1
ATOM 1094 N N . MET A 1 147 ? 1.772 -2.879 -1.222 1.00 98.69 147 MET A N 1
ATOM 1095 C CA . MET A 1 147 ? 2.425 -2.841 -2.524 1.00 98.69 147 MET A CA 1
ATOM 1096 C C . MET A 1 147 ? 3.091 -1.491 -2.759 1.00 98.69 147 MET A C 1
ATOM 1098 O O . MET A 1 147 ? 2.456 -0.449 -2.648 1.00 98.69 147 MET A O 1
ATOM 1102 N N . ASN A 1 148 ? 4.376 -1.530 -3.096 1.00 98.62 148 ASN A N 1
ATOM 1103 C CA . ASN A 1 148 ? 5.161 -0.384 -3.543 1.00 98.62 148 ASN A CA 1
ATOM 1104 C C . ASN A 1 148 ? 6.275 -0.860 -4.486 1.00 98.62 148 ASN A C 1
ATOM 1106 O O . ASN A 1 148 ? 6.457 -2.068 -4.686 1.00 98.62 148 ASN A O 1
ATOM 1110 N N . SER A 1 149 ? 7.065 0.072 -5.022 1.00 98.62 149 SER A N 1
ATOM 1111 C CA . SER A 1 149 ? 8.382 -0.291 -5.544 1.00 98.62 149 SER A CA 1
ATOM 1112 C C . SER A 1 149 ? 9.342 -0.521 -4.385 1.00 98.62 149 SER A C 1
ATOM 1114 O O . SER A 1 149 ? 9.720 0.408 -3.678 1.00 98.62 149 SER A O 1
ATOM 1116 N N . ALA A 1 150 ? 9.759 -1.764 -4.190 1.00 98.62 150 ALA A N 1
ATOM 1117 C CA . ALA A 1 150 ? 10.578 -2.162 -3.060 1.00 98.62 150 ALA A CA 1
ATOM 1118 C C . ALA A 1 150 ? 12.078 -1.928 -3.299 1.00 98.62 150 ALA A C 1
ATOM 1120 O O . ALA A 1 150 ? 12.890 -2.851 -3.171 1.00 98.62 150 ALA A O 1
ATOM 1121 N N . HIS A 1 151 ? 12.423 -0.696 -3.658 1.00 98.38 151 HIS A N 1
ATOM 1122 C CA . HIS A 1 151 ? 13.770 -0.239 -3.969 1.00 98.38 151 HIS A CA 1
ATOM 1123 C C . HIS A 1 151 ? 13.928 1.220 -3.544 1.00 98.38 151 HIS A C 1
ATOM 1125 O O . HIS A 1 151 ? 12.968 1.975 -3.580 1.00 98.38 151 HIS A O 1
ATOM 1131 N N . LYS A 1 152 ? 15.144 1.623 -3.179 1.00 97.81 152 LYS A N 1
ATOM 1132 C CA . LYS A 1 152 ? 15.421 2.951 -2.606 1.00 97.81 152 LYS A CA 1
ATOM 1133 C C . LYS A 1 152 ? 15.474 4.085 -3.629 1.00 97.81 152 LYS A C 1
ATOM 1135 O O . LYS A 1 152 ? 15.330 5.243 -3.286 1.00 97.81 152 LYS A O 1
ATOM 1140 N N . SER A 1 153 ? 15.704 3.755 -4.898 1.00 96.31 153 SER A N 1
ATOM 1141 C CA . SER A 1 153 ? 15.927 4.764 -5.949 1.00 96.31 153 SER A CA 1
ATOM 1142 C C . SER A 1 153 ? 15.200 4.500 -7.265 1.00 96.31 153 SER A C 1
ATOM 1144 O O . SER A 1 153 ? 15.303 5.290 -8.196 1.00 96.31 153 SER A O 1
ATOM 1146 N N . SER A 1 154 ? 14.462 3.394 -7.382 1.00 97.44 154 SER A N 1
ATOM 1147 C CA . SER A 1 154 ? 13.815 3.006 -8.639 1.00 97.44 154 SER A CA 1
ATOM 1148 C C . SER A 1 154 ? 12.369 2.635 -8.386 1.00 97.44 154 SER A C 1
ATOM 1150 O O . SER A 1 154 ? 12.072 1.904 -7.443 1.00 97.44 154 SER A O 1
ATOM 1152 N N . ARG A 1 155 ? 11.471 3.103 -9.256 1.00 98.00 155 ARG A N 1
ATOM 1153 C CA . ARG A 1 155 ? 10.040 2.761 -9.236 1.00 98.00 155 ARG A CA 1
ATOM 1154 C C . ARG A 1 155 ? 9.731 1.402 -9.877 1.00 98.00 155 ARG A C 1
ATOM 1156 O O . ARG A 1 155 ? 8.610 0.933 -9.773 1.00 98.00 155 ARG A O 1
ATOM 1163 N N . ARG A 1 156 ? 10.716 0.747 -10.502 1.00 98.12 156 ARG A N 1
ATOM 1164 C CA . ARG A 1 156 ? 10.535 -0.460 -11.337 1.00 98.12 156 ARG A CA 1
ATOM 1165 C C . ARG A 1 156 ? 10.715 -1.787 -10.591 1.00 98.12 156 ARG A C 1
ATOM 1167 O O . ARG A 1 156 ? 10.940 -2.823 -11.205 1.00 98.12 156 ARG A O 1
ATOM 1174 N N . HIS A 1 157 ? 10.641 -1.773 -9.260 1.00 98.56 157 HIS A N 1
ATOM 1175 C CA . HIS A 1 157 ? 10.781 -2.970 -8.422 1.00 98.56 157 HIS A CA 1
ATOM 1176 C C . HIS A 1 157 ? 9.485 -3.257 -7.665 1.00 98.56 157 HIS A C 1
ATOM 1178 O O . HIS A 1 157 ? 9.496 -3.486 -6.452 1.00 98.56 157 HIS A O 1
ATOM 1184 N N . MET A 1 158 ? 8.359 -3.222 -8.383 1.00 98.81 158 MET A N 1
ATOM 1185 C CA . MET A 1 158 ? 7.035 -3.430 -7.802 1.00 98.81 158 MET A CA 1
ATOM 1186 C C . MET A 1 158 ? 6.944 -4.778 -7.093 1.00 98.81 158 MET A C 1
ATOM 1188 O O . MET A 1 158 ? 7.241 -5.832 -7.668 1.00 98.81 158 MET A O 1
ATOM 1192 N N . ARG A 1 159 ? 6.526 -4.736 -5.828 1.00 98.88 159 ARG A N 1
ATOM 1193 C CA . ARG A 1 159 ? 6.436 -5.906 -4.959 1.00 98.88 159 ARG A CA 1
ATOM 1194 C C . ARG A 1 159 ? 5.187 -5.836 -4.102 1.00 98.88 159 ARG A C 1
ATOM 1196 O O . ARG A 1 159 ? 4.996 -4.869 -3.370 1.00 98.88 159 ARG A O 1
ATOM 1203 N N . VAL A 1 160 ? 4.386 -6.894 -4.158 1.00 98.88 160 VAL A N 1
ATOM 1204 C CA . VAL A 1 160 ? 3.247 -7.096 -3.258 1.00 98.88 160 VAL A CA 1
ATOM 1205 C C . VAL A 1 160 ? 3.666 -7.998 -2.104 1.00 98.88 160 VAL A C 1
ATOM 1207 O O . VAL A 1 160 ? 4.372 -8.985 -2.311 1.00 98.88 160 VAL A O 1
ATOM 1210 N N . ARG A 1 161 ? 3.252 -7.654 -0.886 1.00 98.88 161 ARG A N 1
ATOM 1211 C CA . ARG A 1 161 ? 3.638 -8.328 0.359 1.00 98.88 161 ARG A CA 1
ATOM 1212 C C . ARG A 1 161 ? 2.438 -8.589 1.246 1.00 98.88 161 ARG A C 1
ATOM 1214 O O . ARG A 1 161 ? 1.403 -7.943 1.103 1.00 98.88 161 ARG A O 1
ATOM 1221 N N . ILE A 1 162 ? 2.622 -9.495 2.196 1.00 98.75 162 ILE A N 1
ATOM 1222 C CA . ILE A 1 162 ? 1.631 -9.892 3.189 1.00 98.75 162 ILE A CA 1
ATOM 1223 C C . ILE A 1 162 ? 2.219 -9.671 4.583 1.00 98.75 162 ILE A C 1
ATOM 1225 O O . ILE A 1 162 ? 3.339 -10.093 4.874 1.00 98.75 162 ILE A O 1
ATOM 1229 N N . SER A 1 163 ? 1.446 -9.024 5.449 1.00 98.69 163 SER A N 1
ATOM 1230 C CA . SER A 1 163 ? 1.639 -9.055 6.892 1.00 98.69 163 SER A CA 1
ATOM 1231 C C . SER A 1 163 ? 0.563 -9.917 7.541 1.00 98.69 163 SER A C 1
ATOM 1233 O O . SER A 1 163 ? -0.621 -9.801 7.211 1.00 98.69 163 SER A O 1
ATOM 1235 N N . TYR A 1 164 ? 1.004 -10.748 8.481 1.00 98.06 164 TYR A N 1
ATOM 1236 C CA . TYR 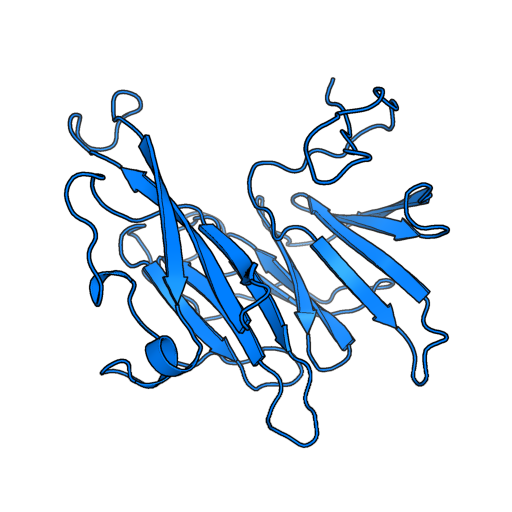A 1 164 ? 0.162 -11.548 9.372 1.00 98.06 164 TYR A CA 1
ATOM 1237 C C . TYR A 1 164 ? 0.041 -10.920 10.769 1.00 98.06 164 TYR A C 1
ATOM 1239 O O . TYR A 1 164 ? -0.719 -11.410 11.604 1.00 98.06 164 TYR A O 1
ATOM 1247 N N . ASP A 1 165 ? 0.799 -9.852 11.029 1.00 98.19 165 ASP A N 1
ATOM 1248 C CA . ASP A 1 165 ? 0.834 -9.187 12.326 1.00 98.19 165 ASP A CA 1
ATOM 1249 C C . ASP A 1 165 ? -0.464 -8.401 12.549 1.00 98.19 165 ASP A C 1
ATOM 1251 O O . ASP A 1 165 ? -1.001 -7.769 11.633 1.00 98.19 165 ASP A O 1
ATOM 1255 N N . GLY A 1 166 ? -0.948 -8.397 13.794 1.00 95.44 166 GLY A N 1
ATOM 1256 C CA . GLY A 1 166 ? -2.183 -7.707 14.172 1.00 95.44 166 GLY A CA 1
ATOM 1257 C C . GLY A 1 166 ? -2.160 -6.201 13.897 1.00 9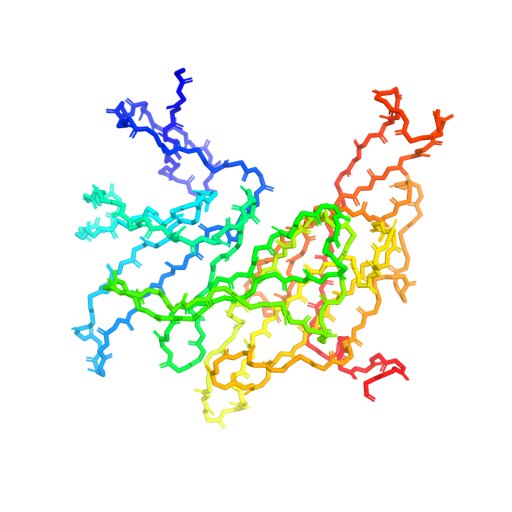5.44 166 GLY A C 1
ATOM 1258 O O . GLY A 1 166 ? -3.199 -5.626 13.605 1.00 95.44 166 GLY A O 1
ATOM 1259 N N . ASP A 1 167 ? -0.980 -5.589 13.931 1.00 96.12 167 ASP A N 1
ATOM 1260 C CA . ASP A 1 167 ? -0.722 -4.165 13.712 1.00 96.12 167 ASP A CA 1
ATOM 1261 C C . ASP A 1 167 ? 0.039 -3.896 12.397 1.00 96.12 167 ASP A C 1
ATOM 1263 O O . ASP A 1 167 ? 0.562 -2.798 12.183 1.00 96.12 167 ASP A O 1
ATOM 1267 N N . ALA A 1 168 ? 0.161 -4.904 11.527 1.00 97.38 168 ALA A N 1
ATOM 1268 C CA . ALA A 1 168 ? 0.969 -4.856 10.311 1.00 97.38 168 ALA A CA 1
ATOM 1269 C C . ALA A 1 168 ? 2.419 -4.372 10.544 1.00 97.38 168 ALA A C 1
ATOM 1271 O O . ALA A 1 168 ? 2.942 -3.547 9.790 1.00 97.38 168 ALA A O 1
ATOM 1272 N N . ARG A 1 169 ? 3.069 -4.809 11.634 1.00 97.81 169 ARG A N 1
ATOM 1273 C CA . ARG A 1 169 ? 4.455 -4.432 11.965 1.00 97.81 169 ARG A CA 1
ATOM 1274 C C . ARG A 1 169 ? 5.493 -4.963 10.991 1.00 97.81 169 ARG A C 1
ATOM 1276 O O . ARG A 1 169 ? 6.429 -4.235 10.679 1.00 97.81 169 ARG A O 1
ATOM 1283 N N . LYS A 1 170 ? 5.359 -6.204 10.530 1.00 98.31 170 LYS A N 1
ATOM 1284 C CA . LYS A 1 170 ? 6.296 -6.806 9.579 1.00 98.31 170 LYS A CA 1
ATOM 1285 C C . LYS A 1 170 ? 5.566 -7.369 8.370 1.00 98.31 170 LYS A C 1
ATOM 1287 O O . LYS A 1 170 ? 4.544 -8.036 8.504 1.00 98.31 170 LYS A O 1
ATOM 1292 N N . PHE A 1 171 ? 6.137 -7.151 7.193 1.00 98.69 171 PHE A N 1
ATOM 1293 C CA . PHE A 1 171 ? 5.713 -7.780 5.946 1.00 98.69 171 PHE A CA 1
ATOM 1294 C C . PHE A 1 171 ? 6.735 -8.838 5.525 1.00 98.69 171 PHE A C 1
ATOM 1296 O O . PHE A 1 171 ? 7.935 -8.681 5.765 1.00 98.69 171 PHE A O 1
ATOM 1303 N N . ASN A 1 172 ? 6.264 -9.912 4.894 1.00 98.56 172 ASN A N 1
ATOM 1304 C CA . ASN A 1 172 ? 7.135 -10.909 4.276 1.00 98.56 172 ASN A CA 1
ATOM 1305 C C . ASN A 1 172 ? 7.908 -10.326 3.074 1.00 98.56 172 ASN A C 1
ATOM 1307 O O . ASN A 1 172 ? 7.785 -9.141 2.731 1.00 98.56 172 ASN A O 1
ATOM 1311 N N . TYR A 1 173 ? 8.724 -11.158 2.419 1.00 98.69 173 TYR A N 1
ATOM 1312 C CA . TYR A 1 173 ? 9.325 -10.754 1.152 1.00 98.69 173 TYR A CA 1
ATOM 1313 C C . TYR A 1 173 ? 8.231 -10.483 0.111 1.00 98.69 173 TYR A C 1
ATOM 1315 O O . TYR A 1 173 ? 8.227 -9.422 -0.512 1.00 98.69 173 TYR A O 1
ATOM 1323 N N . GLY A 1 174 ? 7.269 -11.389 -0.034 1.00 98.56 174 GLY A N 1
ATOM 1324 C CA . GLY A 1 174 ? 6.180 -11.262 -0.989 1.00 98.56 174 GLY A CA 1
ATOM 1325 C C . GLY A 1 174 ? 6.603 -11.696 -2.390 1.00 98.56 174 GLY A C 1
ATOM 1326 O O . GLY A 1 174 ? 7.428 -12.591 -2.557 1.00 98.56 174 GLY A O 1
ATOM 1327 N N . ARG A 1 175 ? 6.048 -11.063 -3.424 1.00 98.81 175 ARG A N 1
ATOM 1328 C CA . ARG A 1 175 ? 6.357 -11.419 -4.814 1.00 98.81 175 ARG A CA 1
ATOM 1329 C C . ARG A 1 175 ? 6.552 -10.194 -5.692 1.00 98.81 175 ARG A C 1
ATOM 1331 O O . ARG A 1 175 ? 5.844 -9.196 -5.544 1.00 98.81 175 ARG A O 1
ATOM 1338 N N . LYS A 1 176 ? 7.538 -10.268 -6.587 1.00 98.75 176 LYS A N 1
ATOM 1339 C CA . LYS A 1 176 ? 7.798 -9.224 -7.582 1.00 98.75 176 LYS A CA 1
ATOM 1340 C C . LYS A 1 176 ? 6.744 -9.324 -8.679 1.00 98.75 176 LYS A C 1
ATOM 1342 O O . LYS A 1 176 ? 6.442 -10.423 -9.135 1.00 98.75 176 LYS A O 1
ATOM 1347 N N . LEU A 1 177 ? 6.222 -8.194 -9.148 1.00 98.56 177 LEU A N 1
ATOM 1348 C CA . LEU A 1 177 ? 5.293 -8.211 -10.288 1.00 98.56 177 LEU A CA 1
ATOM 1349 C C . LEU A 1 177 ? 5.984 -8.658 -11.587 1.00 98.56 177 LEU A C 1
ATOM 1351 O O . LEU A 1 177 ? 5.346 -9.262 -12.446 1.00 98.56 177 LEU A O 1
ATOM 1355 N N . SER A 1 178 ? 7.305 -8.471 -11.676 1.00 98.06 178 SER A N 1
ATOM 1356 C CA . SER A 1 178 ? 8.144 -8.960 -12.776 1.00 98.06 178 SER A CA 1
ATOM 1357 C C . SER A 1 178 ? 8.169 -10.485 -12.921 1.00 98.06 178 SER A C 1
ATOM 1359 O O . SER A 1 178 ? 8.570 -10.971 -13.970 1.00 98.06 178 SER A O 1
ATOM 1361 N N . ASP A 1 179 ? 7.736 -11.246 -11.908 1.00 98.31 179 ASP A N 1
ATOM 1362 C CA . ASP A 1 179 ? 7.589 -12.705 -12.017 1.00 98.31 179 ASP A CA 1
ATOM 1363 C C . ASP A 1 179 ? 6.409 -13.102 -12.933 1.00 98.31 179 ASP A C 1
ATOM 1365 O O . ASP A 1 179 ? 6.264 -14.270 -13.287 1.00 98.31 179 ASP A O 1
ATOM 1369 N N . ALA A 1 180 ? 5.548 -12.145 -13.292 1.00 97.94 180 ALA A N 1
ATOM 1370 C CA . ALA A 1 180 ? 4.475 -12.277 -14.274 1.00 97.94 180 ALA A CA 1
ATOM 1371 C C . ALA A 1 180 ? 4.467 -11.025 -15.180 1.00 97.94 180 ALA A C 1
ATOM 1373 O O . ALA A 1 180 ? 3.626 -10.134 -14.995 1.00 97.94 180 ALA A O 1
ATOM 1374 N N . PRO A 1 181 ? 5.436 -10.895 -16.105 1.00 97.12 181 PRO A N 1
ATOM 1375 C CA . PRO A 1 181 ? 5.632 -9.674 -16.881 1.00 97.12 181 PRO A CA 1
ATOM 1376 C C 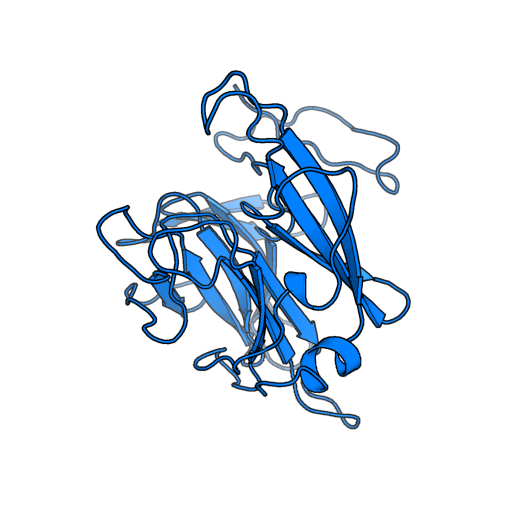. PRO A 1 181 ? 4.464 -9.409 -17.840 1.00 97.12 181 PRO A C 1
ATOM 1378 O O . PRO A 1 181 ? 3.814 -10.334 -18.323 1.00 97.12 181 PRO A O 1
ATOM 1381 N N . ILE A 1 182 ? 4.225 -8.130 -18.130 1.00 95.75 182 ILE A N 1
ATOM 1382 C CA . ILE A 1 182 ? 3.286 -7.670 -19.160 1.00 95.75 182 ILE A CA 1
ATOM 1383 C C . ILE A 1 182 ? 4.119 -7.088 -20.304 1.00 95.75 182 ILE A C 1
ATOM 1385 O O . ILE A 1 182 ? 5.038 -6.308 -20.063 1.00 95.75 182 ILE A O 1
ATOM 1389 N N . SER A 1 183 ? 3.818 -7.472 -21.543 1.00 96.12 183 SER A N 1
ATOM 1390 C CA . SER A 1 183 ? 4.455 -6.926 -22.744 1.00 96.12 183 SER A CA 1
ATOM 1391 C C . SER A 1 183 ? 3.598 -5.826 -23.375 1.00 96.12 183 SER A C 1
ATOM 1393 O O . SER A 1 183 ? 2.391 -5.753 -23.158 1.00 96.12 183 SER A O 1
ATOM 1395 N N . GLY A 1 184 ? 4.228 -4.937 -24.149 1.00 95.94 184 GLY A N 1
ATOM 1396 C CA . GLY A 1 184 ? 3.525 -3.899 -24.916 1.00 95.94 184 GLY A CA 1
ATOM 1397 C C . GLY A 1 184 ? 2.948 -2.733 -24.100 1.00 95.94 184 GLY A C 1
ATOM 1398 O O . GLY A 1 184 ? 2.343 -1.843 -24.685 1.00 95.94 184 GLY A O 1
ATOM 1399 N N . ALA A 1 185 ? 3.158 -2.702 -22.781 1.00 96.38 185 ALA A N 1
ATOM 1400 C CA . ALA A 1 185 ? 2.637 -1.670 -21.880 1.00 96.38 185 ALA A CA 1
ATOM 1401 C C . ALA A 1 185 ? 3.749 -0.874 -21.167 1.00 96.38 185 ALA A C 1
ATOM 1403 O O . ALA A 1 185 ? 3.547 -0.396 -20.060 1.00 96.38 185 ALA A O 1
ATOM 1404 N N . GLY A 1 186 ? 4.938 -0.756 -21.768 1.00 96.81 186 GLY A N 1
ATOM 1405 C CA . GLY A 1 186 ? 6.073 -0.041 -21.172 1.00 96.81 186 GLY A CA 1
ATOM 1406 C C . GLY A 1 186 ? 6.707 -0.745 -19.963 1.00 96.81 186 GLY A C 1
ATOM 1407 O O . GLY A 1 186 ? 6.523 -1.942 -19.737 1.00 96.81 186 GLY A O 1
ATOM 1408 N N . PHE A 1 187 ? 7.500 0.004 -19.196 1.00 97.88 187 PHE A N 1
ATOM 1409 C CA . PHE A 1 187 ? 8.140 -0.453 -17.965 1.00 97.88 187 PHE A CA 1
ATOM 1410 C C . PHE A 1 187 ? 7.192 -0.272 -16.782 1.00 97.88 187 PHE A C 1
ATOM 1412 O O . PHE A 1 187 ? 6.872 0.852 -16.396 1.00 97.88 187 PHE A O 1
ATOM 1419 N N . GLU A 1 188 ? 6.769 -1.379 -16.179 1.00 98.38 188 GLU A N 1
ATOM 1420 C CA . GLU A 1 188 ? 5.910 -1.344 -15.000 1.00 98.38 188 GLU A CA 1
ATOM 1421 C C . GLU A 1 188 ? 6.645 -0.811 -13.766 1.00 98.38 188 GLU A C 1
ATOM 1423 O O . GLU A 1 188 ? 7.735 -1.275 -13.415 1.00 98.38 188 GLU A O 1
ATOM 1428 N N . GLY A 1 189 ? 6.027 0.157 -13.089 1.00 97.50 189 GLY A N 1
ATOM 1429 C CA . GLY A 1 189 ? 6.591 0.759 -11.894 1.00 97.50 189 GLY A CA 1
ATOM 1430 C C . GLY A 1 189 ? 6.121 2.180 -11.624 1.00 97.50 189 GLY A C 1
ATOM 1431 O O . GLY A 1 189 ? 6.302 3.068 -12.453 1.00 97.50 189 GLY A O 1
ATOM 1432 N N . GLY A 1 190 ? 5.606 2.416 -10.420 1.00 95.88 190 GLY A N 1
ATOM 1433 C CA . GLY A 1 190 ? 5.114 3.721 -9.992 1.00 95.88 190 GLY A CA 1
ATOM 1434 C C . GLY A 1 190 ? 4.034 3.586 -8.931 1.00 95.88 190 GLY A C 1
ATOM 1435 O O . GLY A 1 190 ? 4.140 2.736 -8.045 1.00 95.88 190 GLY A O 1
ATOM 1436 N N . TYR A 1 191 ? 3.016 4.436 -9.033 1.00 97.81 191 TYR A N 1
ATOM 1437 C CA . TYR A 1 191 ? 1.871 4.460 -8.129 1.00 97.81 191 TYR A CA 1
ATOM 1438 C C . TYR A 1 191 ? 1.054 3.182 -8.288 1.00 97.81 191 TYR A C 1
ATOM 1440 O O . TYR A 1 191 ? 1.111 2.492 -9.317 1.00 97.81 191 TYR A O 1
ATOM 1448 N N . SER A 1 192 ? 0.295 2.848 -7.249 1.00 95.44 192 SER A N 1
ATOM 1449 C CA . SER A 1 192 ? -0.454 1.604 -7.228 1.00 95.44 192 SER A CA 1
ATOM 1450 C C . SER A 1 192 ? -1.740 1.673 -6.414 1.00 95.44 192 SER A C 1
ATOM 1452 O O . SER A 1 192 ? -1.905 2.503 -5.531 1.00 95.44 192 SER A O 1
ATOM 1454 N N . SER A 1 193 ? -2.664 0.751 -6.670 1.00 95.00 193 SER A N 1
ATOM 1455 C CA . SER A 1 193 ? -3.877 0.612 -5.865 1.00 95.00 193 SER A CA 1
ATOM 1456 C C . SER A 1 193 ? -4.342 -0.837 -5.806 1.00 95.00 193 SER A C 1
ATOM 1458 O O . SER A 1 193 ? -4.252 -1.536 -6.810 1.00 95.00 193 SER A O 1
ATOM 1460 N N . LEU A 1 194 ? -4.826 -1.296 -4.647 1.00 91.81 194 LEU A N 1
ATOM 1461 C CA . LEU A 1 194 ? -5.214 -2.689 -4.392 1.00 91.81 194 LEU A CA 1
ATOM 1462 C C . LEU A 1 194 ? -6.684 -2.803 -3.986 1.00 91.81 194 LEU A C 1
ATOM 1464 O O . LEU A 1 194 ? -7.095 -2.213 -3.001 1.00 91.81 194 LEU A O 1
ATOM 1468 N N . THR A 1 195 ? -7.449 -3.688 -4.603 1.00 92.31 195 THR A N 1
ATOM 1469 C CA . THR A 1 195 ? -8.797 -4.027 -4.130 1.00 92.31 195 THR A CA 1
ATOM 1470 C C . THR A 1 195 ? -8.967 -5.529 -3.965 1.00 92.31 195 THR A C 1
ATOM 1472 O O . THR A 1 195 ? -8.245 -6.331 -4.563 1.00 92.31 195 THR A O 1
ATOM 1475 N N . LYS A 1 196 ? -9.945 -5.931 -3.155 1.00 90.62 196 LYS A N 1
ATOM 1476 C CA . LYS A 1 196 ? -10.401 -7.317 -3.110 1.00 90.62 196 LYS A CA 1
ATOM 1477 C C . LYS A 1 196 ? -11.549 -7.485 -4.094 1.00 90.62 196 LYS A C 1
ATOM 1479 O O . LYS A 1 196 ? -12.577 -6.829 -3.993 1.00 90.62 196 LYS A O 1
ATOM 1484 N N . THR A 1 197 ? -11.374 -8.406 -5.025 1.00 89.81 197 THR A N 1
ATOM 1485 C CA . THR A 1 197 ? -12.400 -8.774 -6.006 1.00 89.81 197 THR A CA 1
ATOM 1486 C C . THR A 1 197 ? -13.381 -9.796 -5.424 1.00 89.81 197 THR A C 1
ATOM 1488 O O . THR A 1 197 ? -13.047 -10.533 -4.488 1.00 89.81 197 THR A O 1
ATOM 1491 N N . ALA A 1 198 ? -14.588 -9.864 -5.994 1.00 89.88 198 ALA A N 1
ATOM 1492 C CA . ALA A 1 198 ? -15.663 -10.743 -5.525 1.00 89.88 198 ALA A CA 1
ATOM 1493 C C . ALA A 1 198 ? -15.276 -12.236 -5.530 1.00 89.88 198 ALA A C 1
ATOM 1495 O O . ALA A 1 198 ? -15.601 -12.969 -4.598 1.00 89.88 198 ALA A O 1
ATOM 1496 N N . ASP A 1 199 ? -14.485 -12.682 -6.510 1.00 92.75 199 ASP A N 1
ATOM 1497 C CA . ASP A 1 199 ? -13.973 -14.055 -6.610 1.00 92.75 199 ASP A CA 1
ATOM 1498 C C . ASP A 1 199 ? -12.713 -14.300 -5.754 1.00 92.75 199 ASP A C 1
ATOM 1500 O O . ASP A 1 199 ? -11.908 -15.197 -6.037 1.00 92.75 199 ASP A O 1
ATOM 1504 N N . ARG A 1 200 ? -12.536 -13.502 -4.691 1.00 91.88 200 ARG A N 1
ATOM 1505 C CA . ARG A 1 200 ? -11.465 -13.628 -3.690 1.00 91.88 200 ARG A CA 1
ATOM 1506 C C . ARG A 1 200 ? -10.065 -13.581 -4.311 1.00 91.88 200 ARG A C 1
ATOM 1508 O O . ARG A 1 200 ? -9.178 -14.349 -3.934 1.00 91.88 200 ARG A O 1
ATOM 1515 N N . LYS A 1 201 ? -9.871 -12.692 -5.286 1.00 96.88 201 LYS A N 1
ATOM 1516 C CA . LYS A 1 201 ? -8.547 -12.290 -5.784 1.00 96.88 201 LYS A CA 1
ATOM 1517 C C . LYS A 1 201 ? -8.231 -10.873 -5.338 1.00 96.88 201 LYS A C 1
ATOM 1519 O O . LYS A 1 201 ? -9.105 -10.121 -4.906 1.00 96.88 201 LYS A O 1
ATOM 1524 N N . ILE A 1 202 ? -6.977 -10.516 -5.505 1.00 97.62 202 ILE A N 1
ATOM 1525 C CA . ILE A 1 202 ? -6.451 -9.176 -5.350 1.00 97.62 202 ILE A CA 1
ATOM 1526 C C . ILE A 1 202 ? -6.421 -8.569 -6.744 1.00 97.62 202 ILE A C 1
ATOM 1528 O O . ILE A 1 202 ? -5.816 -9.132 -7.656 1.00 97.62 202 ILE A O 1
ATOM 1532 N N . GLY A 1 203 ? -7.134 -7.466 -6.898 1.00 96.88 203 GLY A N 1
ATOM 1533 C CA . GLY A 1 203 ? -7.066 -6.601 -8.058 1.00 96.88 203 GLY A CA 1
ATOM 1534 C C . GLY A 1 203 ? -6.056 -5.493 -7.809 1.00 96.88 203 GLY A C 1
ATOM 1535 O O . GLY A 1 203 ? -6.058 -4.927 -6.717 1.00 96.88 203 GLY A O 1
ATOM 1536 N N . ALA A 1 204 ? -5.203 -5.192 -8.779 1.00 96.50 204 ALA A N 1
ATOM 1537 C CA . ALA A 1 204 ? -4.193 -4.155 -8.653 1.00 96.50 204 ALA A CA 1
ATOM 1538 C C . ALA A 1 204 ? -4.151 -3.264 -9.894 1.00 96.50 204 ALA A C 1
ATOM 1540 O O . ALA A 1 204 ? -4.051 -3.773 -11.007 1.00 96.50 204 ALA A O 1
ATOM 1541 N N . LEU A 1 205 ? -4.181 -1.948 -9.693 1.00 97.50 205 LEU A N 1
ATOM 1542 C CA . LEU A 1 205 ? -3.782 -0.969 -10.703 1.00 97.50 205 LEU A CA 1
ATOM 1543 C C . LEU A 1 205 ? -2.330 -0.572 -10.441 1.00 97.50 205 LEU A C 1
ATOM 1545 O O . LEU A 1 205 ? -1.969 -0.346 -9.284 1.00 97.50 205 LEU A O 1
ATOM 1549 N N . VAL A 1 206 ? -1.509 -0.509 -11.488 1.00 97.12 206 VAL A N 1
ATOM 1550 C CA . VAL A 1 206 ? -0.090 -0.134 -11.393 1.00 97.12 206 VAL A CA 1
ATOM 1551 C C . VAL A 1 206 ? 0.277 0.771 -12.561 1.00 97.12 206 VAL A C 1
ATOM 1553 O O . VAL A 1 206 ? -0.082 0.487 -13.704 1.00 97.12 206 VAL A O 1
ATOM 1556 N N . GLU A 1 207 ? 0.984 1.862 -12.282 1.00 97.62 207 GLU A N 1
ATOM 1557 C CA . GLU A 1 207 ? 1.531 2.722 -13.330 1.00 97.62 207 GLU A CA 1
ATOM 1558 C C . GLU A 1 207 ? 2.589 2.008 -14.177 1.00 97.62 207 GLU A C 1
ATOM 1560 O O . GLU A 1 207 ? 3.354 1.155 -13.717 1.00 97.62 207 GLU A O 1
ATOM 1565 N N . THR A 1 208 ? 2.672 2.435 -15.428 1.00 97.69 208 THR A N 1
ATOM 1566 C CA . THR A 1 208 ? 3.698 2.029 -16.378 1.00 97.69 208 THR A CA 1
ATOM 1567 C C . THR A 1 208 ? 4.230 3.243 -17.126 1.00 97.69 208 THR A C 1
ATOM 1569 O O . THR A 1 208 ? 3.524 4.239 -17.319 1.00 97.69 208 THR A O 1
ATOM 1572 N N . ASP A 1 209 ? 5.482 3.150 -17.555 1.00 97.69 209 ASP A N 1
ATOM 1573 C CA . ASP A 1 209 ? 6.181 4.202 -18.280 1.00 97.69 209 ASP A CA 1
ATOM 1574 C C . ASP A 1 209 ? 6.846 3.639 -19.533 1.00 97.69 209 ASP A C 1
ATOM 1576 O O . ASP A 1 209 ? 7.706 2.764 -19.437 1.00 97.69 209 ASP A O 1
ATOM 1580 N N . PHE A 1 210 ? 6.471 4.133 -20.714 1.00 97.75 210 PHE A N 1
ATOM 1581 C CA . PHE A 1 210 ? 7.093 3.714 -21.974 1.00 97.75 210 PHE A CA 1
ATOM 1582 C C . PHE A 1 210 ? 8.540 4.200 -22.103 1.00 97.75 210 PHE A C 1
ATOM 1584 O O . PHE A 1 210 ? 9.321 3.578 -22.822 1.00 97.75 210 PHE A O 1
ATOM 1591 N N . TYR A 1 211 ? 8.917 5.250 -21.365 1.00 96.75 211 TYR A N 1
ATOM 1592 C CA . TYR A 1 211 ? 10.287 5.748 -21.249 1.00 96.75 211 TYR A CA 1
ATOM 1593 C C . TYR A 1 211 ? 10.959 6.099 -22.590 1.00 96.75 211 TYR A C 1
ATOM 1595 O O . TYR A 1 211 ? 12.187 6.096 -22.698 1.00 96.75 211 TYR A O 1
ATOM 1603 N N . GLN A 1 212 ? 10.176 6.392 -23.634 1.00 97.06 212 GLN A N 1
ATOM 1604 C CA . GLN A 1 212 ? 10.692 6.651 -24.981 1.00 97.06 212 GLN A CA 1
ATOM 1605 C C . GLN A 1 212 ? 11.511 7.950 -25.083 1.00 97.06 212 GLN A C 1
ATOM 1607 O O . GLN A 1 212 ? 12.286 8.131 -26.017 1.00 97.06 212 GLN A O 1
ATOM 1612 N N . ALA A 1 213 ? 11.339 8.852 -24.122 1.00 96.00 213 ALA A N 1
ATOM 1613 C CA . ALA A 1 213 ? 12.031 10.121 -23.963 1.00 96.00 213 ALA A CA 1
ATOM 1614 C C . ALA A 1 213 ? 12.813 10.183 -22.635 1.00 96.00 213 ALA A C 1
ATOM 1616 O O . ALA A 1 213 ? 13.057 11.274 -22.112 1.00 96.00 213 ALA A O 1
ATOM 1617 N N . GLY A 1 214 ? 13.207 9.026 -22.087 1.00 94.00 214 GLY A N 1
ATOM 1618 C CA . GLY A 1 214 ? 14.203 8.930 -21.018 1.00 94.00 214 GLY A CA 1
ATOM 1619 C C . GLY A 1 214 ? 13.749 9.395 -19.632 1.00 94.00 214 GLY A C 1
ATOM 1620 O O . GLY A 1 214 ? 14.580 9.863 -18.859 1.00 94.00 214 GLY A O 1
ATOM 1621 N N . GLY A 1 215 ? 12.462 9.291 -19.299 1.00 88.94 215 GLY A N 1
ATOM 1622 C CA . GLY A 1 215 ? 11.918 9.648 -17.982 1.00 88.94 215 GLY A CA 1
ATOM 1623 C C . GLY A 1 215 ? 11.321 11.052 -17.913 1.00 88.94 215 GLY A C 1
ATOM 1624 O O . GLY A 1 215 ? 11.039 11.546 -16.820 1.00 88.94 215 GLY A O 1
ATOM 1625 N N . SER A 1 216 ? 11.160 11.719 -19.057 1.00 92.88 216 SER A N 1
ATOM 1626 C CA . SER A 1 216 ? 10.663 13.093 -19.137 1.00 92.88 216 SER A CA 1
ATOM 1627 C C . SER A 1 216 ? 9.135 13.160 -19.209 1.00 92.88 216 SER A C 1
ATOM 1629 O O . SER A 1 216 ? 8.449 12.167 -19.432 1.00 92.88 216 SER A O 1
ATOM 1631 N N . GLY A 1 217 ? 8.574 14.368 -19.097 1.00 91.50 217 GLY A N 1
ATOM 1632 C CA . GLY A 1 217 ? 7.133 14.592 -19.279 1.00 91.50 217 GLY A CA 1
ATOM 1633 C C . GLY A 1 217 ? 6.602 14.292 -20.690 1.00 91.50 217 GLY A C 1
ATOM 1634 O O . GLY A 1 217 ? 5.404 14.410 -20.914 1.00 91.50 217 GLY A O 1
ATOM 1635 N N . LYS A 1 218 ? 7.475 13.929 -21.642 1.00 95.56 218 LYS A N 1
ATOM 1636 C CA . LYS A 1 218 ? 7.102 13.487 -22.995 1.00 95.56 218 LYS A CA 1
ATOM 1637 C C . LYS A 1 218 ? 6.860 11.979 -23.082 1.00 95.56 218 LYS A C 1
ATOM 1639 O O . LYS A 1 218 ? 6.432 11.503 -24.132 1.00 95.56 218 LYS A O 1
ATOM 1644 N N . ASP A 1 219 ? 7.168 11.232 -22.023 1.00 97.12 219 ASP A N 1
ATOM 1645 C CA . ASP A 1 219 ? 6.914 9.800 -21.994 1.00 97.12 219 ASP A CA 1
ATOM 1646 C C . ASP A 1 219 ? 5.420 9.501 -21.964 1.00 97.12 219 ASP A C 1
ATOM 1648 O O . ASP A 1 219 ? 4.635 10.181 -21.300 1.00 97.12 219 ASP A O 1
ATOM 1652 N N . HIS A 1 220 ? 5.027 8.429 -22.647 1.00 97.75 220 HIS A N 1
ATOM 1653 C CA . HIS A 1 220 ? 3.673 7.921 -22.517 1.00 97.75 220 HIS A CA 1
ATOM 1654 C C . HIS A 1 220 ? 3.587 7.154 -21.203 1.00 97.75 220 HIS A C 1
ATOM 1656 O O . HIS A 1 220 ? 4.466 6.353 -20.874 1.00 97.75 220 HIS A O 1
ATOM 1662 N N . ARG A 1 221 ? 2.512 7.395 -20.455 1.00 96.19 221 ARG A N 1
ATOM 1663 C CA . ARG A 1 221 ? 2.203 6.692 -19.213 1.00 96.19 221 ARG A CA 1
ATOM 1664 C C . ARG A 1 221 ? 0.884 5.966 -19.381 1.00 96.19 221 ARG A C 1
ATOM 1666 O O . ARG A 1 221 ? -0.061 6.518 -19.939 1.00 96.19 221 ARG A O 1
ATOM 1673 N N . ALA A 1 222 ? 0.835 4.733 -18.909 1.00 96.94 222 ALA A N 1
ATOM 1674 C CA . ALA A 1 222 ? -0.374 3.925 -18.903 1.00 96.94 222 ALA A CA 1
ATOM 1675 C C . ALA A 1 222 ? -0.560 3.279 -17.529 1.00 96.94 222 ALA A C 1
ATOM 1677 O O . ALA A 1 222 ? 0.329 3.325 -16.677 1.00 96.94 222 ALA A O 1
ATOM 1678 N N . ILE A 1 223 ? -1.719 2.666 -17.315 1.00 96.38 223 ILE A N 1
ATOM 1679 C CA . ILE A 1 223 ? -2.032 1.917 -16.100 1.00 96.38 223 ILE A CA 1
ATOM 1680 C C . ILE A 1 223 ? -2.367 0.492 -16.518 1.00 96.38 223 ILE A C 1
ATOM 1682 O O . ILE A 1 223 ? -3.208 0.285 -17.393 1.00 96.38 223 ILE A O 1
ATOM 1686 N N . VAL A 1 224 ? -1.730 -0.488 -15.885 1.00 97.00 224 VAL A N 1
ATOM 1687 C CA . VAL A 1 224 ? -2.069 -1.902 -16.065 1.00 97.00 224 VAL A CA 1
ATOM 1688 C C . VAL A 1 224 ? -2.979 -2.376 -14.944 1.00 97.00 224 VAL A C 1
ATOM 1690 O O . VAL A 1 224 ? -2.847 -1.963 -13.792 1.00 97.00 224 VAL A O 1
ATOM 1693 N N . TRP A 1 225 ? -3.891 -3.282 -15.287 1.00 97.94 225 TRP A N 1
ATOM 1694 C CA . TRP A 1 225 ? -4.694 -4.027 -14.328 1.00 97.94 225 TRP A CA 1
ATOM 1695 C C . TRP A 1 225 ? -4.124 -5.431 -14.147 1.00 97.94 225 TRP A C 1
ATOM 1697 O O . TRP A 1 225 ? -3.896 -6.158 -15.114 1.00 97.94 225 TRP A O 1
ATOM 1707 N N . ARG A 1 226 ? -3.938 -5.838 -12.894 1.00 98.19 226 ARG A N 1
ATOM 1708 C CA . ARG A 1 226 ? -3.513 -7.183 -12.511 1.00 98.19 226 ARG A CA 1
ATOM 1709 C C . ARG A 1 226 ? -4.546 -7.832 -11.610 1.00 98.19 226 ARG A C 1
ATOM 1711 O O . ARG A 1 226 ? -5.174 -7.175 -10.785 1.00 98.19 226 ARG A O 1
ATOM 1718 N N . LYS A 1 227 ? -4.663 -9.153 -11.723 1.00 98.31 227 LYS A N 1
ATOM 1719 C CA . LYS A 1 227 ? -5.492 -9.976 -10.843 1.00 98.31 227 LYS A CA 1
ATOM 1720 C C . LYS A 1 227 ? -4.719 -11.221 -10.416 1.00 98.31 227 LYS A C 1
ATOM 1722 O O . LYS A 1 227 ? -4.304 -12.002 -11.263 1.00 98.31 227 LYS A O 1
ATOM 1727 N N . PHE A 1 228 ? -4.530 -11.417 -9.114 1.00 98.56 228 PHE A N 1
ATOM 1728 C CA . PHE A 1 228 ? -3.801 -12.564 -8.550 1.00 98.56 228 PHE A CA 1
ATOM 1729 C C . PHE A 1 228 ? -4.394 -12.987 -7.199 1.00 98.56 228 PHE A C 1
ATOM 1731 O O . PHE A 1 228 ? -5.070 -12.207 -6.540 1.00 98.56 228 PHE A O 1
ATOM 1738 N N . ASN A 1 229 ? -4.198 -14.235 -6.768 1.00 98.44 229 ASN A N 1
ATOM 1739 C CA . ASN A 1 229 ? -4.621 -14.695 -5.434 1.00 98.44 229 ASN A CA 1
ATOM 1740 C C . ASN A 1 229 ? -3.454 -14.664 -4.433 1.00 98.44 229 ASN A C 1
ATOM 1742 O O . ASN A 1 229 ? -2.299 -14.456 -4.803 1.00 98.44 229 ASN A O 1
ATOM 1746 N N . LEU A 1 230 ? -3.756 -14.924 -3.155 1.00 98.06 230 LEU A N 1
ATOM 1747 C CA . LEU A 1 230 ? -2.730 -15.081 -2.116 1.00 98.06 230 LEU A CA 1
ATOM 1748 C C . LEU A 1 230 ? -1.726 -16.190 -2.458 1.00 98.06 230 LEU A C 1
ATOM 1750 O O . LEU A 1 230 ? -0.538 -16.020 -2.218 1.00 98.06 230 LEU A O 1
ATOM 1754 N N . SER A 1 231 ? -2.182 -17.296 -3.058 1.00 98.19 231 SER A N 1
ATOM 1755 C CA . SER A 1 231 ? -1.309 -18.415 -3.436 1.00 98.19 231 SER A CA 1
ATOM 1756 C C . SER A 1 231 ? -0.216 -17.992 -4.423 1.00 98.19 231 SER A C 1
ATOM 1758 O O . SER A 1 231 ? 0.941 -18.360 -4.238 1.00 98.19 231 SER A O 1
ATOM 1760 N N . TRP A 1 232 ? -0.532 -17.154 -5.414 1.00 98.69 232 TRP A N 1
ATOM 1761 C CA . TRP A 1 232 ? 0.470 -16.599 -6.320 1.00 98.69 232 TRP A CA 1
ATOM 1762 C C . TRP A 1 232 ? 1.518 -15.792 -5.552 1.00 98.69 232 TRP A C 1
ATOM 1764 O O . TRP A 1 232 ? 2.702 -15.974 -5.803 1.00 98.69 232 TRP A O 1
ATOM 1774 N N . ILE A 1 233 ? 1.122 -14.968 -4.577 1.00 98.62 233 ILE A N 1
ATOM 1775 C CA . ILE A 1 233 ? 2.090 -14.226 -3.757 1.00 98.62 233 ILE A CA 1
ATOM 1776 C C . ILE A 1 233 ? 2.971 -15.198 -2.973 1.00 98.62 233 ILE A C 1
ATOM 1778 O O . ILE A 1 233 ? 4.186 -15.066 -3.027 1.00 98.62 233 ILE A O 1
ATOM 1782 N N . LEU A 1 234 ? 2.367 -16.162 -2.274 1.00 98.06 234 LEU A N 1
ATOM 1783 C CA . LEU A 1 234 ? 3.042 -17.062 -1.333 1.00 98.06 234 LEU A CA 1
ATOM 1784 C C . LEU A 1 234 ? 3.983 -18.060 -2.010 1.00 98.06 234 LEU A C 1
ATOM 1786 O O . LEU A 1 234 ? 5.039 -18.354 -1.467 1.00 98.06 234 LEU A O 1
ATOM 1790 N N . ASN A 1 235 ? 3.661 -18.502 -3.224 1.00 98.06 235 ASN A N 1
ATOM 1791 C CA . ASN A 1 235 ? 4.511 -19.393 -4.018 1.00 98.06 235 ASN A CA 1
ATOM 1792 C C . ASN A 1 235 ? 5.541 -18.629 -4.878 1.00 98.06 235 ASN A C 1
ATOM 1794 O O . ASN A 1 235 ? 6.003 -19.131 -5.902 1.00 98.06 235 ASN A O 1
ATOM 1798 N N . GLY A 1 236 ? 5.863 -17.381 -4.520 1.00 96.62 236 GLY A N 1
ATOM 1799 C CA . GLY A 1 236 ? 7.006 -16.660 -5.078 1.00 96.62 236 GLY A CA 1
ATOM 1800 C C . GLY A 1 236 ? 8.332 -17.230 -4.567 1.00 96.62 236 GLY A C 1
ATOM 1801 O O . GLY A 1 236 ? 8.433 -17.616 -3.409 1.00 96.62 236 GLY A O 1
ATOM 1802 N N . LEU A 1 237 ? 9.363 -17.228 -5.415 1.00 91.19 237 LEU A N 1
ATOM 1803 C CA . LEU A 1 237 ? 10.654 -17.902 -5.177 1.00 91.19 237 LEU A CA 1
ATOM 1804 C C . LEU A 1 237 ? 11.453 -17.415 -3.951 1.00 91.19 237 LEU A C 1
ATOM 1806 O O . LEU A 1 237 ? 12.457 -18.025 -3.608 1.00 91.19 237 LEU A O 1
ATOM 1810 N N . ASN A 1 238 ? 11.060 -16.297 -3.336 1.00 93.69 238 ASN A N 1
ATOM 1811 C CA . ASN A 1 238 ? 11.837 -15.597 -2.307 1.00 93.69 238 ASN A CA 1
ATOM 1812 C C . ASN A 1 238 ? 11.086 -15.445 -0.969 1.00 93.69 238 ASN A C 1
ATOM 1814 O O . ASN A 1 238 ? 11.507 -14.633 -0.142 1.00 93.69 238 ASN A O 1
ATOM 1818 N N . ASN A 1 239 ? 9.943 -16.120 -0.795 1.00 81.56 239 ASN A N 1
ATOM 1819 C CA . ASN A 1 239 ? 9.210 -16.111 0.478 1.00 81.56 239 ASN A CA 1
ATOM 1820 C C . ASN A 1 239 ? 9.798 -17.056 1.516 1.00 81.56 239 ASN A C 1
ATOM 1822 O O . ASN A 1 239 ? 10.393 -18.077 1.115 1.00 81.56 239 ASN A O 1
#

Organism: NCBI:txid195108